Protein AF-A0A9Q4MVX7-F1 (afdb_monomer_lite)

Radius of gyration: 22.04 Å; chains: 1; bounding box: 60×40×62 Å

pLDDT: mean 90.68, std 11.4, range [33.12, 98.69]

Organism: Parabacteroides distasonis (NCBI:txid823)

Structure (mmCIF, N/CA/C/O backbone):
data_AF-A0A9Q4MVX7-F1
#
_entry.id   AF-A0A9Q4MVX7-F1
#
loop_
_atom_site.group_PDB
_atom_site.id
_atom_site.type_symbol
_atom_site.label_atom_id
_atom_site.label_alt_id
_atom_site.label_comp_id
_atom_site.label_asym_id
_atom_site.label_entity_id
_atom_site.label_seq_id
_atom_site.pdbx_PDB_ins_code
_atom_site.Cartn_x
_atom_site.Cartn_y
_atom_site.Cartn_z
_atom_site.occupancy
_atom_site.B_iso_or_equiv
_atom_site.auth_seq_id
_atom_site.auth_comp_id
_atom_site.auth_asym_id
_atom_site.auth_atom_id
_atom_site.pdbx_PDB_model_num
ATOM 1 N N . ARG A 1 1 ? 18.988 0.698 -6.131 1.00 70.62 1 ARG A N 1
ATOM 2 C CA . ARG A 1 1 ? 19.924 -0.113 -5.327 1.00 70.62 1 ARG A CA 1
ATOM 3 C C . ARG A 1 1 ? 20.862 -0.717 -6.332 1.00 70.62 1 ARG A C 1
ATOM 5 O O . ARG A 1 1 ? 20.366 -1.251 -7.318 1.00 70.62 1 ARG A O 1
ATOM 12 N N . ASP A 1 2 ? 22.148 -0.587 -6.082 1.00 86.62 2 ASP A N 1
ATOM 13 C CA . ASP A 1 2 ? 23.164 -1.006 -7.030 1.00 86.62 2 ASP A CA 1
ATOM 14 C C . ASP A 1 2 ? 23.575 -2.421 -6.652 1.00 86.62 2 ASP A C 1
ATOM 16 O O . ASP A 1 2 ? 23.672 -2.755 -5.468 1.00 86.62 2 ASP A O 1
ATOM 20 N N . PHE A 1 3 ? 23.722 -3.277 -7.649 1.00 91.75 3 PHE A N 1
ATOM 21 C CA . PHE A 1 3 ? 24.123 -4.658 -7.450 1.00 91.75 3 PHE A CA 1
ATOM 22 C C . PHE A 1 3 ? 24.914 -5.116 -8.668 1.00 91.75 3 PHE A C 1
ATOM 24 O O . PHE A 1 3 ? 24.685 -4.655 -9.786 1.00 91.75 3 PHE A O 1
ATOM 31 N N . VAL A 1 4 ? 25.865 -6.010 -8.429 1.00 94.50 4 VAL A N 1
ATOM 32 C CA . VAL A 1 4 ? 26.712 -6.586 -9.472 1.00 94.50 4 VAL A CA 1
ATOM 33 C C . VAL A 1 4 ? 26.169 -7.961 -9.820 1.00 94.50 4 VAL A C 1
ATOM 35 O O . VAL A 1 4 ? 25.789 -8.724 -8.932 1.00 94.50 4 VAL A O 1
ATOM 38 N N . ILE A 1 5 ? 26.133 -8.273 -11.111 1.00 93.25 5 ILE A N 1
ATOM 39 C CA . ILE A 1 5 ? 25.695 -9.571 -11.623 1.00 93.25 5 ILE A CA 1
ATOM 40 C C . ILE A 1 5 ? 26.704 -10.097 -12.632 1.00 93.25 5 ILE A C 1
ATOM 42 O O . ILE A 1 5 ? 27.313 -9.328 -13.374 1.00 93.25 5 ILE A O 1
ATOM 46 N N . SER A 1 6 ? 26.836 -11.417 -12.691 1.00 92.44 6 SER A N 1
ATOM 47 C CA . SER A 1 6 ? 27.519 -12.093 -13.790 1.00 92.44 6 SER A CA 1
ATOM 48 C C . SER A 1 6 ? 26.501 -12.424 -14.877 1.00 92.44 6 SER A C 1
ATOM 50 O O . SER A 1 6 ? 25.468 -13.036 -14.601 1.00 92.44 6 SER A O 1
ATOM 52 N N . VAL A 1 7 ? 26.782 -12.017 -16.113 1.00 91.19 7 VAL A N 1
ATOM 53 C CA . VAL A 1 7 ? 25.913 -12.290 -17.265 1.00 91.19 7 VAL A CA 1
ATOM 54 C C . VAL A 1 7 ? 26.315 -13.634 -17.890 1.00 91.19 7 VAL A C 1
ATOM 56 O O . VAL A 1 7 ? 27.510 -13.878 -18.067 1.00 91.19 7 VAL A O 1
ATOM 59 N N . PRO A 1 8 ? 25.363 -14.528 -18.219 1.00 90.88 8 PRO A N 1
ATOM 60 C CA . PRO A 1 8 ? 25.679 -15.811 -18.842 1.00 90.88 8 PRO A CA 1
ATOM 61 C C . PRO A 1 8 ? 26.231 -15.643 -20.265 1.00 90.88 8 PRO A C 1
ATOM 63 O O . PRO A 1 8 ? 25.772 -14.790 -21.027 1.00 90.88 8 PRO A O 1
ATOM 66 N N . TRP A 1 9 ? 27.167 -16.512 -20.661 1.00 88.81 9 TRP A N 1
ATOM 67 C CA . TRP A 1 9 ? 27.642 -16.572 -22.046 1.00 88.81 9 TRP A CA 1
ATOM 68 C C . TRP A 1 9 ? 26.505 -17.023 -22.971 1.00 88.81 9 TRP A C 1
ATOM 70 O O . TRP A 1 9 ? 25.933 -18.092 -22.770 1.00 88.81 9 TRP A O 1
ATOM 80 N N . LEU A 1 10 ? 26.170 -16.196 -23.968 1.00 90.44 10 LEU A N 1
ATOM 81 C CA . LEU A 1 10 ? 25.093 -16.448 -24.938 1.00 90.44 10 LEU A CA 1
ATOM 82 C C . LEU A 1 10 ? 23.733 -16.784 -24.288 1.00 90.44 10 LEU A C 1
ATOM 84 O O . LEU A 1 10 ? 22.989 -17.627 -24.791 1.00 90.44 10 LEU A O 1
ATOM 88 N N . GLY A 1 11 ? 23.402 -16.124 -23.174 1.00 92.06 11 GLY A N 1
ATOM 89 C CA . GLY A 1 11 ? 22.177 -16.381 -22.416 1.00 92.06 11 GLY A CA 1
ATOM 90 C C . GLY A 1 11 ? 21.307 -15.149 -22.174 1.00 92.06 11 GLY A C 1
ATOM 91 O O . GLY A 1 11 ? 21.623 -14.031 -22.577 1.00 92.06 11 GLY A O 1
ATOM 92 N N . VAL A 1 12 ? 20.194 -15.382 -21.479 1.00 94.00 12 VAL A N 1
ATOM 93 C CA . VAL A 1 12 ? 19.269 -14.354 -20.987 1.00 94.00 12 VAL A CA 1
ATOM 94 C C . VAL A 1 12 ? 19.217 -14.458 -19.468 1.00 94.00 12 VAL A C 1
ATOM 96 O O . VAL A 1 12 ? 19.244 -15.559 -18.922 1.00 94.00 12 VAL A O 1
ATOM 99 N N . LEU A 1 13 ? 19.139 -13.314 -18.794 1.00 93.00 13 LEU A N 1
ATOM 100 C CA . LEU A 1 13 ? 19.034 -13.224 -17.345 1.00 93.00 13 LEU A CA 1
ATOM 101 C C . LEU A 1 13 ? 17.982 -12.170 -16.977 1.00 93.00 13 LEU A C 1
ATOM 103 O O . LEU A 1 13 ? 17.966 -11.085 -17.555 1.00 93.00 13 LEU A O 1
ATOM 107 N N . GLU A 1 14 ? 17.126 -12.490 -16.009 1.00 92.81 14 GLU A N 1
ATOM 108 C CA . GLU A 1 14 ? 16.174 -11.557 -15.403 1.00 92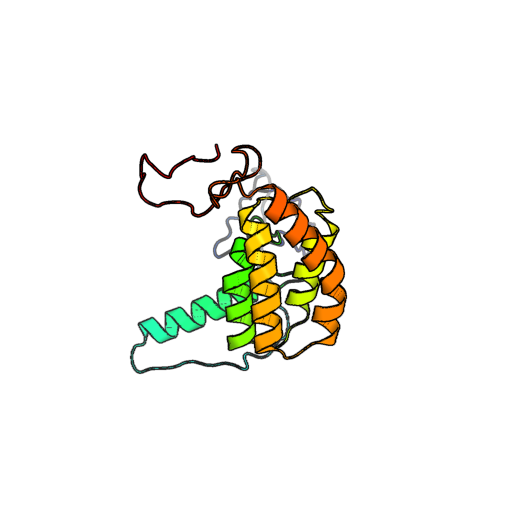.81 14 GLU A CA 1
ATOM 109 C C . GLU A 1 14 ? 16.642 -11.205 -13.987 1.00 92.81 14 GLU A C 1
ATOM 111 O O . GLU A 1 14 ? 16.978 -12.089 -13.199 1.00 92.81 14 GLU A O 1
ATOM 116 N N . VAL A 1 15 ? 16.698 -9.909 -13.669 1.00 91.62 15 VAL A N 1
ATOM 117 C CA . VAL A 1 15 ? 17.177 -9.389 -12.378 1.00 91.62 15 VAL A CA 1
ATOM 118 C C . VAL A 1 15 ? 16.410 -8.136 -11.978 1.00 91.62 15 VAL A C 1
ATOM 120 O O . VAL A 1 15 ? 15.728 -7.520 -12.792 1.00 91.62 15 VAL A O 1
ATOM 123 N N . GLY A 1 16 ? 16.609 -7.688 -10.736 1.00 83.31 16 GLY A N 1
ATOM 124 C CA . GLY A 1 16 ? 16.238 -6.328 -10.349 1.00 83.31 16 GLY A CA 1
ATOM 125 C C . GLY A 1 16 ? 14.744 -6.134 -10.116 1.00 83.31 16 GLY A C 1
ATOM 126 O O . GLY A 1 16 ? 14.217 -5.087 -10.476 1.00 83.31 16 GLY A O 1
ATOM 127 N N . ASN A 1 17 ? 14.089 -7.113 -9.480 1.00 86.19 17 ASN A N 1
ATOM 128 C CA . ASN A 1 17 ? 12.677 -7.080 -9.086 1.00 86.19 17 ASN A CA 1
ATOM 129 C C . ASN A 1 17 ? 12.394 -5.882 -8.147 1.00 86.19 17 ASN A C 1
ATOM 131 O O . ASN A 1 17 ? 12.521 -5.965 -6.920 1.00 86.19 17 ASN A O 1
ATOM 135 N N . SER A 1 18 ? 12.152 -4.710 -8.740 1.00 89.44 18 SER A N 1
ATOM 136 C CA . SER A 1 18 ? 12.059 -3.406 -8.082 1.00 89.44 18 SER A CA 1
ATOM 137 C C . SER A 1 18 ? 11.318 -2.392 -8.936 1.00 89.44 18 SER A C 1
ATOM 139 O O . SER A 1 18 ? 11.381 -2.442 -10.156 1.00 89.44 18 SER A O 1
ATOM 141 N N . GLY A 1 19 ? 10.692 -1.401 -8.296 1.00 92.06 19 GLY A N 1
ATOM 142 C CA . GLY A 1 19 ? 10.164 -0.240 -9.007 1.00 92.06 19 GLY A CA 1
ATOM 143 C C . GLY A 1 19 ? 11.266 0.709 -9.488 1.00 92.06 19 GLY A C 1
ATOM 144 O O . GLY A 1 19 ? 12.102 1.154 -8.691 1.00 92.06 19 GLY A O 1
ATOM 145 N N . PHE A 1 20 ? 11.254 1.043 -10.779 1.00 93.25 20 PHE A N 1
ATOM 146 C CA . PHE A 1 20 ? 12.141 2.033 -11.392 1.00 93.25 20 PHE A CA 1
ATOM 147 C C . PHE A 1 20 ? 11.495 2.694 -12.618 1.00 93.25 20 PHE A C 1
ATOM 149 O O . PHE A 1 20 ? 10.564 2.168 -13.217 1.00 93.25 20 PHE A O 1
ATOM 156 N N . ARG A 1 21 ? 12.031 3.860 -12.997 1.00 93.62 21 ARG A N 1
ATOM 157 C CA . ARG A 1 21 ? 11.765 4.530 -14.285 1.00 93.62 21 ARG A CA 1
ATOM 158 C C . ARG A 1 21 ? 13.021 4.629 -15.153 1.00 93.62 21 ARG A C 1
ATOM 160 O O . ARG A 1 21 ? 12.930 4.624 -16.372 1.00 93.62 21 ARG A O 1
ATOM 167 N N . PHE A 1 22 ? 14.185 4.715 -14.515 1.00 94.06 22 PHE A N 1
ATOM 168 C CA . PHE A 1 22 ? 15.490 4.806 -15.158 1.00 94.06 22 PHE A CA 1
ATOM 169 C C . PHE A 1 22 ? 16.395 3.713 -14.590 1.00 94.06 22 PHE A C 1
ATOM 171 O O . PHE A 1 22 ? 16.352 3.453 -13.386 1.00 94.06 22 PHE A O 1
ATOM 178 N N . ALA A 1 23 ? 17.205 3.101 -15.451 1.00 93.06 23 ALA A N 1
ATOM 179 C CA . ALA A 1 23 ? 18.207 2.108 -15.086 1.00 93.06 23 ALA A CA 1
ATOM 180 C C . ALA A 1 23 ? 19.556 2.503 -15.694 1.00 93.06 23 ALA A C 1
ATOM 182 O O . ALA A 1 23 ? 19.612 3.000 -16.820 1.00 93.06 23 ALA A O 1
ATOM 183 N N . ARG A 1 24 ? 20.631 2.284 -14.936 1.00 93.81 24 ARG A N 1
ATOM 184 C CA . ARG A 1 24 ? 22.014 2.463 -15.379 1.00 93.81 24 ARG A CA 1
ATOM 185 C C . ARG A 1 24 ? 22.681 1.092 -15.404 1.00 93.81 24 ARG A C 1
ATOM 187 O O . ARG A 1 24 ? 22.497 0.316 -14.471 1.00 93.81 24 ARG A O 1
ATOM 194 N N . ILE A 1 25 ? 23.415 0.809 -16.475 1.00 93.00 25 ILE A N 1
ATOM 195 C CA . ILE A 1 25 ? 24.145 -0.443 -16.673 1.00 93.00 25 ILE A CA 1
ATOM 196 C C . ILE A 1 25 ? 25.593 -0.068 -16.968 1.00 93.00 25 ILE A C 1
ATOM 198 O O . ILE A 1 25 ? 25.845 0.684 -17.907 1.00 93.00 25 ILE A O 1
ATOM 202 N N . ASP A 1 26 ? 26.516 -0.591 -16.167 1.00 94.12 26 ASP A N 1
ATOM 203 C CA . ASP A 1 26 ? 27.954 -0.386 -16.318 1.00 94.12 26 ASP A CA 1
ATOM 204 C C . ASP A 1 26 ? 28.638 -1.750 -16.514 1.00 94.12 26 ASP A C 1
ATOM 206 O O . ASP A 1 26 ? 28.339 -2.709 -15.797 1.00 94.12 26 ASP A O 1
ATOM 210 N N . LEU A 1 27 ? 29.553 -1.843 -17.483 1.00 94.81 27 LEU A N 1
ATOM 211 C CA . LEU A 1 27 ? 30.461 -2.983 -17.615 1.00 94.81 27 LEU A CA 1
ATOM 212 C C . LEU A 1 27 ? 31.644 -2.755 -16.671 1.00 94.81 27 LEU A C 1
ATOM 214 O O . LEU A 1 27 ? 32.357 -1.770 -16.821 1.00 94.81 27 LEU A O 1
ATOM 218 N N . LEU A 1 28 ? 31.818 -3.640 -15.689 1.00 95.19 28 LEU A N 1
ATOM 219 C CA . LEU A 1 28 ? 32.842 -3.483 -14.646 1.00 95.19 28 LEU A CA 1
ATOM 220 C C . LEU A 1 28 ? 34.186 -4.147 -14.981 1.00 95.19 28 LEU A C 1
ATOM 222 O O . LEU A 1 28 ? 35.148 -3.944 -14.250 1.00 95.19 28 LEU A O 1
ATOM 226 N N . ASP A 1 29 ? 34.240 -4.976 -16.025 1.00 93.69 29 ASP A N 1
ATOM 227 C CA . ASP A 1 29 ? 35.467 -5.641 -16.469 1.00 93.69 29 ASP A CA 1
ATOM 228 C C . ASP A 1 29 ? 36.055 -4.894 -17.670 1.00 93.69 29 ASP A C 1
ATOM 230 O O . ASP A 1 29 ? 35.515 -4.959 -18.775 1.00 93.69 29 ASP A O 1
ATOM 234 N N . ASP A 1 30 ? 37.175 -4.208 -17.441 1.00 93.81 30 ASP A N 1
ATOM 235 C CA . ASP A 1 30 ? 37.884 -3.409 -18.449 1.00 93.81 30 ASP A CA 1
ATOM 236 C C . ASP A 1 30 ? 38.530 -4.260 -19.560 1.00 93.81 30 ASP A C 1
ATOM 238 O O . ASP A 1 30 ? 38.990 -3.725 -20.571 1.00 93.81 30 ASP A O 1
ATOM 242 N N . SER A 1 31 ? 38.597 -5.583 -19.375 1.00 94.94 31 SER A N 1
ATOM 243 C CA . SER A 1 31 ? 39.174 -6.535 -20.331 1.00 94.94 31 SER A CA 1
ATOM 244 C C . SER A 1 31 ? 38.130 -7.313 -21.139 1.00 94.94 31 SER A C 1
ATOM 246 O O . SER A 1 31 ? 38.496 -8.142 -21.976 1.00 94.94 31 SER A O 1
ATOM 248 N N . ALA A 1 32 ? 36.841 -7.039 -20.919 1.00 91.25 32 ALA A N 1
ATOM 249 C CA . ALA A 1 32 ? 35.734 -7.702 -21.595 1.00 91.25 32 ALA A CA 1
ATOM 250 C C . ALA A 1 32 ? 35.026 -6.780 -22.600 1.00 91.25 32 ALA A C 1
ATOM 252 O O . ALA A 1 32 ? 34.994 -5.560 -22.458 1.00 91.25 32 ALA A O 1
ATOM 253 N N . GLU A 1 33 ? 34.381 -7.385 -23.598 1.00 92.00 33 GLU A N 1
ATOM 254 C CA . GLU A 1 33 ? 33.425 -6.712 -24.478 1.00 92.00 33 GLU A CA 1
ATOM 255 C C . GLU A 1 33 ? 32.030 -7.299 -24.237 1.00 92.00 33 GLU A C 1
ATOM 257 O O . GLU A 1 33 ? 31.834 -8.517 -24.282 1.00 92.00 33 GLU A O 1
ATOM 262 N N . LEU A 1 34 ? 31.046 -6.437 -23.964 1.00 91.12 34 LEU A N 1
ATOM 263 C CA . LEU A 1 34 ? 29.664 -6.848 -23.728 1.00 91.12 34 LEU A CA 1
ATOM 264 C C . LEU A 1 34 ? 28.791 -6.529 -24.944 1.00 91.12 34 LEU A C 1
ATOM 266 O O . LEU A 1 34 ? 28.420 -5.380 -25.181 1.00 91.12 34 LEU A O 1
ATOM 270 N N . HIS A 1 35 ? 28.380 -7.566 -25.673 1.00 91.56 35 HIS A N 1
ATOM 271 C CA . HIS A 1 35 ? 27.393 -7.435 -26.742 1.00 91.56 35 HIS A CA 1
ATOM 272 C C . HIS A 1 35 ? 25.971 -7.576 -26.188 1.00 91.56 35 HIS A C 1
ATOM 274 O O . HIS A 1 35 ? 25.495 -8.680 -25.917 1.00 91.56 35 HIS A O 1
ATOM 280 N N . LEU A 1 36 ? 25.264 -6.455 -26.049 1.00 92.50 36 LEU A N 1
ATOM 281 C CA . LEU A 1 36 ? 23.855 -6.441 -25.658 1.00 92.50 36 LEU A CA 1
ATOM 282 C C . LEU A 1 36 ? 22.963 -6.529 -26.895 1.00 92.50 36 LEU A C 1
ATOM 284 O O . LEU A 1 36 ? 22.907 -5.603 -27.700 1.00 92.50 36 LEU A O 1
ATOM 288 N N . LYS A 1 37 ? 22.239 -7.642 -27.033 1.00 93.94 37 LYS A N 1
ATOM 289 C CA . LYS A 1 37 ? 21.245 -7.801 -28.103 1.00 93.94 37 LYS A CA 1
ATOM 290 C C . LYS A 1 37 ? 19.935 -7.082 -27.783 1.00 93.94 37 LYS A C 1
ATOM 292 O O . LYS A 1 37 ? 19.336 -6.477 -28.664 1.00 93.94 37 LYS A O 1
ATOM 297 N N . GLU A 1 38 ? 19.471 -7.195 -26.543 1.00 93.75 38 GLU A N 1
ATOM 298 C CA . GLU A 1 38 ? 18.164 -6.703 -26.113 1.00 93.75 38 GLU A CA 1
ATOM 299 C C . GLU A 1 38 ? 18.172 -6.433 -24.604 1.00 93.75 38 GLU A C 1
ATOM 301 O O . GLU A 1 38 ? 18.745 -7.204 -23.834 1.00 93.75 38 GLU A O 1
ATOM 306 N N . ILE A 1 39 ? 17.499 -5.360 -24.183 1.00 93.62 39 ILE A N 1
ATOM 307 C CA . ILE A 1 39 ? 17.148 -5.098 -22.785 1.00 93.62 39 ILE A CA 1
ATOM 308 C C . ILE A 1 39 ? 15.627 -4.983 -22.720 1.00 93.62 39 ILE A C 1
ATOM 310 O O . ILE A 1 39 ? 15.034 -4.197 -23.459 1.00 93.62 39 ILE A O 1
ATOM 314 N N . ARG A 1 40 ? 15.001 -5.735 -21.812 1.00 94.56 40 ARG A N 1
ATOM 315 C CA . ARG A 1 40 ? 13.557 -5.673 -21.557 1.00 94.56 40 ARG A CA 1
ATOM 316 C C . ARG A 1 40 ? 13.302 -5.255 -20.119 1.00 94.56 40 ARG A C 1
ATOM 318 O O . ARG A 1 40 ? 13.938 -5.772 -19.207 1.00 94.56 40 ARG A O 1
ATOM 325 N N . ALA A 1 41 ? 12.342 -4.357 -19.931 1.00 93.94 41 ALA A N 1
ATOM 326 C CA . ALA A 1 41 ? 11.732 -4.121 -18.632 1.00 93.94 41 ALA A CA 1
ATOM 327 C C . ALA A 1 41 ? 10.433 -4.928 -18.562 1.00 93.94 41 ALA A C 1
ATOM 329 O O . ALA A 1 41 ? 9.611 -4.856 -19.476 1.00 93.94 41 ALA A O 1
ATOM 330 N N . ILE A 1 42 ? 10.263 -5.694 -17.490 1.00 92.56 42 ILE A N 1
ATOM 331 C CA . ILE A 1 42 ? 9.044 -6.458 -17.227 1.00 92.56 42 ILE A CA 1
ATOM 332 C C . ILE A 1 42 ? 8.270 -5.705 -16.155 1.00 92.56 42 ILE A C 1
ATOM 334 O O . ILE A 1 42 ? 8.826 -5.337 -15.121 1.00 92.56 42 ILE A O 1
ATOM 338 N N . SER A 1 43 ? 6.996 -5.445 -16.427 1.00 91.94 43 SER A N 1
ATOM 339 C CA . SER A 1 43 ? 6.098 -4.814 -15.471 1.00 91.94 43 SER A CA 1
ATOM 340 C C . SER A 1 43 ? 5.136 -5.859 -14.931 1.00 91.94 43 SER A C 1
ATOM 342 O O . SER A 1 43 ? 4.489 -6.554 -15.712 1.00 91.94 43 SER A O 1
ATOM 344 N N . ILE A 1 44 ? 5.089 -5.990 -13.607 1.00 90.19 44 ILE A N 1
ATOM 345 C CA . ILE A 1 44 ? 4.277 -6.983 -12.908 1.00 90.19 44 ILE A CA 1
ATOM 346 C C . ILE A 1 44 ? 3.202 -6.233 -12.128 1.00 90.19 44 ILE A C 1
ATOM 348 O O . ILE A 1 44 ? 3.507 -5.380 -11.295 1.00 90.19 44 ILE A O 1
ATOM 352 N N . PHE A 1 45 ? 1.953 -6.566 -12.427 1.00 91.94 45 PHE A N 1
ATOM 353 C CA . PHE A 1 45 ? 0.759 -6.026 -11.794 1.00 91.94 45 PHE A CA 1
ATOM 354 C C . PHE A 1 45 ? -0.250 -7.147 -11.600 1.00 91.94 45 PHE A C 1
ATOM 356 O O . PHE A 1 45 ? -0.230 -8.137 -12.337 1.00 91.94 45 PH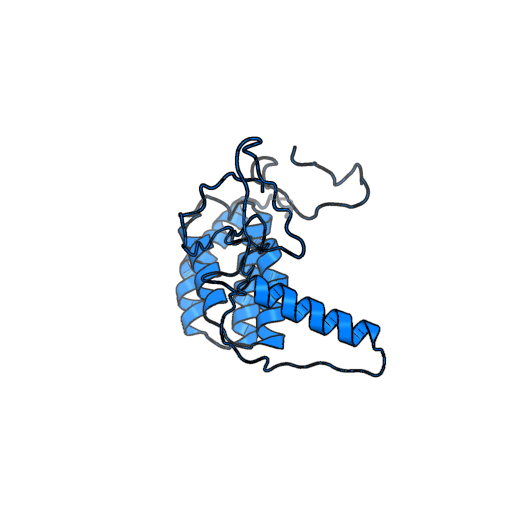E A O 1
ATOM 363 N N . GLN A 1 46 ? -1.167 -6.962 -10.655 1.00 93.88 46 GLN A N 1
ATOM 364 C CA . GLN A 1 46 ? -2.374 -7.771 -10.645 1.00 93.88 46 GLN A CA 1
ATOM 365 C C . GLN A 1 46 ? -3.189 -7.488 -11.915 1.00 93.88 46 GLN A C 1
ATOM 367 O O . GLN A 1 46 ? -3.388 -6.339 -12.304 1.00 93.88 46 GLN A O 1
ATOM 372 N N . ASP A 1 47 ? -3.688 -8.533 -12.566 1.00 94.25 47 ASP A N 1
ATOM 373 C CA . ASP A 1 47 ? -4.597 -8.374 -13.701 1.00 94.25 47 ASP A CA 1
ATOM 374 C C . ASP A 1 47 ? -6.015 -8.081 -13.186 1.00 94.25 47 ASP A C 1
ATOM 376 O O . ASP A 1 47 ? -6.825 -8.986 -12.971 1.00 94.25 47 ASP A O 1
ATOM 380 N N . ILE A 1 48 ? -6.282 -6.805 -12.886 1.00 95.62 48 ILE A N 1
ATOM 381 C CA . ILE A 1 48 ? -7.546 -6.337 -12.303 1.00 95.62 48 ILE A CA 1
ATOM 382 C C . ILE A 1 48 ? -8.152 -5.167 -13.091 1.00 95.62 48 ILE A C 1
ATOM 384 O O . ILE A 1 48 ? -7.437 -4.286 -13.575 1.00 95.62 48 ILE A O 1
ATOM 388 N N . PRO A 1 49 ? -9.492 -5.100 -13.206 1.00 96.62 49 PRO A N 1
ATOM 389 C CA . PRO A 1 49 ? -10.150 -4.025 -13.935 1.00 96.62 49 PRO A CA 1
ATOM 390 C C . PRO A 1 49 ? -10.240 -2.734 -13.108 1.00 96.62 49 PRO A C 1
ATOM 392 O O . PRO A 1 49 ? -10.577 -2.753 -11.923 1.00 96.62 49 PRO A O 1
ATOM 395 N N . TYR A 1 50 ? -10.064 -1.594 -13.776 1.00 97.69 50 TYR A N 1
ATOM 396 C CA . TYR A 1 50 ? -10.405 -0.269 -13.249 1.00 97.69 50 TYR A CA 1
ATOM 397 C C . TYR A 1 50 ? -11.921 -0.066 -13.384 1.00 97.69 50 TYR A C 1
ATOM 399 O O . TYR A 1 50 ? -12.421 0.264 -14.459 1.00 97.69 50 TYR A O 1
ATOM 407 N N . LYS A 1 51 ? -12.666 -0.320 -12.306 1.00 97.88 51 LYS A N 1
ATOM 408 C CA . LYS A 1 51 ? -14.136 -0.213 -12.269 1.00 97.88 51 LYS A CA 1
ATOM 409 C C . LYS A 1 51 ? -14.605 1.228 -12.071 1.00 97.88 51 LYS A C 1
ATOM 411 O O . LYS A 1 51 ? -15.616 1.633 -12.637 1.00 97.88 51 LYS A O 1
ATOM 416 N N . GLY A 1 52 ? -13.883 1.987 -11.252 1.00 97.38 52 GLY A N 1
ATOM 417 C CA . GLY A 1 52 ? -14.104 3.410 -11.043 1.00 97.38 52 GLY A CA 1
ATOM 418 C C . GLY A 1 52 ? -13.378 4.248 -12.084 1.00 97.38 52 GLY A C 1
ATOM 419 O O . GLY A 1 52 ? -12.297 3.892 -12.549 1.00 97.38 52 GLY A O 1
ATOM 420 N N . SER A 1 53 ? -13.962 5.390 -12.435 1.00 97.56 53 SER A N 1
ATOM 421 C CA . SER A 1 53 ? -13.344 6.348 -13.348 1.00 97.56 53 SER A CA 1
ATOM 422 C C . SER A 1 53 ? -13.712 7.779 -12.978 1.00 97.56 53 SER A C 1
ATOM 424 O O . SER A 1 53 ? -14.760 8.036 -12.385 1.00 97.56 53 SER A O 1
ATOM 426 N N . PHE A 1 54 ? -12.840 8.716 -13.340 1.00 98.25 54 PHE A N 1
ATOM 427 C CA . PHE A 1 54 ? -13.079 10.147 -13.218 1.00 98.25 54 PHE A CA 1
ATOM 428 C C . PHE A 1 54 ? -12.537 10.862 -14.451 1.00 98.25 54 PHE A C 1
ATOM 430 O O . PHE A 1 54 ? -11.461 10.530 -14.955 1.00 98.25 54 PHE A O 1
ATOM 437 N N . ARG A 1 55 ? -13.281 11.863 -14.924 1.00 98.25 55 ARG A N 1
ATOM 438 C CA . ARG A 1 55 ? -12.838 12.773 -15.977 1.00 98.25 55 ARG A CA 1
ATOM 439 C C . ARG A 1 55 ? -13.574 14.100 -15.867 1.00 98.25 55 ARG A C 1
ATOM 441 O O . ARG A 1 55 ? -14.794 14.119 -15.717 1.00 98.25 55 ARG A O 1
ATOM 448 N N . CYS A 1 56 ? -12.849 15.197 -16.016 1.00 98.56 56 CYS A N 1
ATOM 449 C CA . CYS A 1 56 ? -13.406 16.537 -16.132 1.00 98.56 56 CYS A CA 1
ATOM 450 C C . CYS A 1 56 ? -12.733 17.320 -17.274 1.00 98.56 56 CYS A C 1
ATOM 452 O O . CYS A 1 56 ? -11.920 16.788 -18.036 1.00 98.56 56 CYS A O 1
ATOM 454 N N . ASN A 1 57 ? -13.118 18.586 -17.424 1.00 98.62 57 ASN A N 1
ATOM 455 C CA . ASN A 1 57 ? -12.566 19.508 -18.418 1.00 98.62 57 ASN A CA 1
ATOM 456 C C . ASN A 1 57 ? -11.181 20.069 -18.037 1.00 98.62 57 ASN A C 1
ATOM 458 O O . ASN A 1 57 ? -10.578 20.762 -18.852 1.00 98.62 57 ASN A O 1
ATOM 462 N N . ASP A 1 58 ? -10.691 19.793 -16.825 1.00 98.69 58 ASP A N 1
ATOM 463 C CA . ASP A 1 58 ? -9.335 20.133 -16.395 1.00 98.69 58 ASP A CA 1
ATOM 464 C C . ASP A 1 58 ? -8.412 18.921 -16.582 1.00 98.69 58 ASP A C 1
ATOM 466 O O . ASP A 1 58 ? -8.487 17.921 -15.864 1.00 98.69 58 ASP A O 1
ATOM 470 N N . GLU A 1 59 ? -7.513 19.021 -17.557 1.00 98.56 59 GLU A N 1
ATOM 471 C CA . GLU A 1 59 ? -6.610 17.926 -17.899 1.00 98.56 59 GLU A CA 1
ATOM 472 C C . GLU A 1 59 ? -5.586 17.625 -16.799 1.00 98.56 59 GLU A C 1
ATOM 474 O O . GLU A 1 59 ? -5.170 16.477 -16.632 1.00 98.56 59 GLU A O 1
ATOM 479 N N . ARG A 1 60 ? -5.222 18.616 -15.980 1.00 98.62 60 ARG A N 1
ATOM 480 C CA . ARG A 1 60 ? -4.326 18.386 -14.845 1.00 98.62 60 ARG A CA 1
ATOM 481 C C . ARG A 1 60 ? -5.010 17.524 -13.787 1.00 98.62 60 ARG A C 1
ATOM 483 O O . ARG A 1 60 ? -4.373 16.626 -13.241 1.00 98.62 60 ARG A O 1
ATOM 490 N N . LEU A 1 61 ? -6.294 17.759 -13.511 1.00 98.69 61 LEU A N 1
ATOM 491 C CA . LEU A 1 61 ? -7.060 16.924 -12.577 1.00 98.69 61 LEU A CA 1
ATOM 492 C C . LEU A 1 61 ? -7.234 15.494 -13.104 1.00 98.69 61 LEU A C 1
ATOM 494 O O . LEU A 1 61 ? -7.098 14.544 -12.332 1.00 98.69 61 LEU A O 1
ATOM 498 N N . ASN A 1 62 ? -7.445 15.328 -14.413 1.00 98.62 62 ASN A N 1
ATOM 499 C CA . ASN A 1 62 ? -7.482 14.004 -15.044 1.00 98.62 62 ASN A CA 1
ATOM 500 C C . ASN A 1 62 ? -6.158 13.250 -14.834 1.00 98.62 62 ASN A C 1
ATOM 502 O O . ASN A 1 62 ? -6.161 12.093 -14.413 1.00 98.62 62 ASN A O 1
ATOM 506 N N . GLN A 1 63 ? -5.023 13.917 -15.061 1.00 98.56 63 GLN A N 1
ATOM 507 C CA . GLN A 1 63 ? -3.695 13.329 -14.860 1.00 98.56 63 GLN A CA 1
ATOM 508 C C . GLN A 1 63 ? -3.421 12.983 -13.394 1.00 98.56 63 GLN A C 1
ATOM 510 O O . GLN A 1 63 ? -2.840 11.931 -13.122 1.00 98.56 63 GLN A O 1
ATOM 515 N N . ILE A 1 64 ? -3.860 13.823 -12.449 1.00 98.50 64 ILE A N 1
ATOM 516 C CA . ILE A 1 64 ? -3.742 13.542 -11.010 1.00 98.50 64 ILE A CA 1
ATOM 517 C C . ILE A 1 64 ? -4.510 12.266 -10.655 1.00 98.50 64 ILE A C 1
ATOM 519 O O . ILE A 1 64 ? -3.948 11.391 -9.997 1.00 98.50 64 ILE A O 1
ATOM 523 N N . TRP A 1 65 ? -5.750 12.120 -11.133 1.00 98.25 65 TRP A N 1
ATOM 524 C CA . TRP A 1 65 ? -6.550 10.920 -10.879 1.00 98.25 65 TRP A CA 1
ATOM 525 C C . TRP A 1 65 ? -5.885 9.659 -11.446 1.00 98.25 65 TRP A C 1
ATOM 527 O O . TRP A 1 65 ? -5.708 8.681 -10.720 1.00 98.25 65 TRP A O 1
ATOM 537 N N . GLN A 1 66 ? -5.446 9.702 -12.711 1.00 98.12 66 GLN A N 1
ATOM 538 C CA . GLN A 1 66 ? -4.774 8.566 -13.358 1.00 98.12 66 GLN A CA 1
ATOM 539 C C . GLN A 1 66 ? -3.478 8.194 -12.633 1.00 98.12 66 GLN A C 1
ATOM 541 O O . GLN A 1 66 ? -3.213 7.018 -12.391 1.00 98.12 66 GLN A O 1
ATOM 546 N N . THR A 1 67 ? -2.692 9.195 -12.232 1.00 98.12 67 THR A N 1
ATOM 547 C CA . THR A 1 67 ? -1.439 8.979 -11.500 1.00 98.12 67 THR A CA 1
ATOM 548 C C . THR A 1 67 ? -1.697 8.357 -10.130 1.00 98.12 67 THR A C 1
ATOM 550 O O . THR A 1 67 ? -1.001 7.413 -9.764 1.00 98.12 67 THR A O 1
ATOM 553 N N . GLY A 1 68 ? -2.699 8.834 -9.384 1.00 97.81 68 GLY A N 1
ATOM 554 C CA . GLY A 1 68 ? -3.066 8.266 -8.084 1.00 97.81 68 GLY A CA 1
ATOM 555 C C . GLY A 1 68 ? -3.516 6.808 -8.198 1.00 97.81 68 GLY A C 1
ATOM 556 O O . GLY A 1 68 ? -2.983 5.939 -7.510 1.00 97.81 68 GLY A O 1
ATOM 557 N N . ALA A 1 69 ? -4.418 6.520 -9.140 1.00 97.94 69 ALA A N 1
ATOM 558 C CA . ALA A 1 69 ? -4.907 5.167 -9.393 1.00 97.94 69 ALA A CA 1
ATOM 559 C C . ALA A 1 69 ? -3.782 4.207 -9.828 1.00 97.94 69 ALA A C 1
ATOM 561 O O . ALA A 1 69 ? -3.693 3.082 -9.338 1.00 97.94 69 ALA A O 1
ATOM 562 N N . TYR A 1 70 ? -2.891 4.653 -10.718 1.00 97.25 70 TYR A N 1
ATOM 563 C CA . TYR A 1 70 ? -1.722 3.882 -11.149 1.00 97.25 70 TYR A CA 1
ATOM 564 C C . TYR A 1 70 ? -0.711 3.649 -10.016 1.00 97.25 70 TYR A C 1
ATOM 566 O O . TYR A 1 70 ? -0.145 2.564 -9.914 1.00 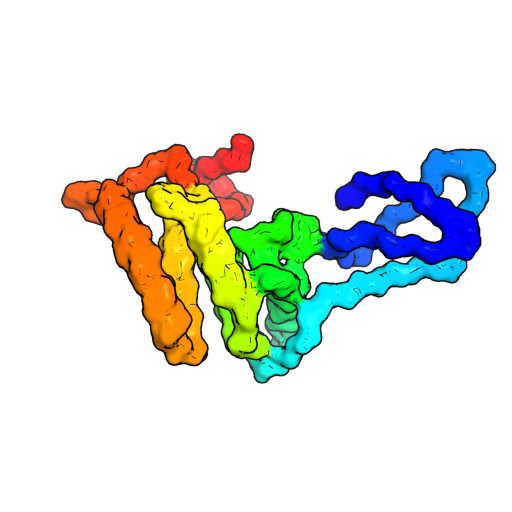97.25 70 TYR A O 1
ATOM 574 N N . THR A 1 71 ? -0.509 4.638 -9.140 1.00 97.19 71 THR A N 1
ATOM 575 C CA . THR A 1 71 ? 0.407 4.525 -7.992 1.00 97.19 71 THR A CA 1
ATOM 576 C C . THR A 1 71 ? -0.056 3.445 -7.020 1.00 97.19 71 THR A C 1
ATOM 578 O O . THR A 1 71 ? 0.741 2.595 -6.636 1.00 97.19 71 THR A O 1
ATOM 581 N N . VAL A 1 72 ? -1.347 3.420 -6.680 1.00 97.38 72 VAL A N 1
ATOM 582 C CA . VAL A 1 72 ? -1.892 2.370 -5.807 1.00 97.38 72 VAL A CA 1
ATOM 583 C C . VAL A 1 72 ? -1.844 1.010 -6.497 1.00 97.38 72 VAL A C 1
ATOM 585 O O . VAL A 1 72 ? -1.459 0.032 -5.870 1.00 97.38 72 VAL A O 1
ATOM 588 N N . HIS A 1 73 ? -2.123 0.935 -7.802 1.00 97.31 73 HIS A N 1
ATOM 589 C CA . HIS A 1 73 ? -2.022 -0.331 -8.531 1.00 97.31 73 HIS A CA 1
ATOM 590 C C . HIS A 1 73 ? -0.595 -0.902 -8.544 1.00 97.31 73 HIS A C 1
ATOM 592 O O . HIS A 1 73 ? -0.419 -2.102 -8.363 1.00 97.31 73 HIS A O 1
ATOM 598 N N . LEU A 1 74 ? 0.433 -0.055 -8.690 1.00 95.81 74 LEU A N 1
ATOM 599 C CA . LEU A 1 74 ? 1.835 -0.476 -8.550 1.00 95.81 74 LEU A CA 1
ATOM 600 C C . LEU A 1 74 ? 2.103 -1.117 -7.184 1.00 95.81 74 LEU A C 1
ATOM 602 O O . LEU A 1 74 ? 2.854 -2.082 -7.094 1.00 95.81 74 LEU A O 1
ATOM 606 N N . ASN A 1 75 ? 1.490 -0.579 -6.136 1.00 96.12 75 ASN A N 1
ATOM 607 C CA . ASN A 1 75 ? 1.651 -1.032 -4.762 1.00 96.12 75 ASN A CA 1
ATOM 608 C C . ASN A 1 75 ? 0.776 -2.251 -4.406 1.00 96.12 75 ASN A C 1
ATOM 610 O O . ASN A 1 75 ? 1.041 -2.906 -3.400 1.00 96.12 75 ASN A O 1
ATOM 614 N N . MET A 1 76 ? -0.233 -2.591 -5.216 1.00 96.56 76 MET A N 1
ATOM 615 C CA . MET A 1 76 ? -1.064 -3.787 -5.043 1.00 96.56 76 MET A CA 1
ATOM 616 C C . MET A 1 76 ? -0.339 -5.031 -5.573 1.00 96.56 76 MET A C 1
ATOM 618 O O . MET A 1 76 ? -0.422 -5.357 -6.756 1.00 96.56 76 MET A O 1
ATOM 622 N N . GLN A 1 77 ? 0.367 -5.733 -4.688 1.00 93.81 77 GLN A N 1
ATOM 623 C CA . GLN A 1 77 ? 1.092 -6.977 -4.980 1.00 93.81 77 GLN A CA 1
ATOM 624 C C . GLN A 1 77 ? 0.428 -8.134 -4.212 1.00 93.81 77 GLN A C 1
ATOM 626 O O . GLN A 1 77 ? -0.797 -8.184 -4.160 1.00 93.81 77 GLN A O 1
ATOM 631 N N . ASP A 1 78 ? 1.169 -9.059 -3.595 1.00 93.12 78 ASP A N 1
ATOM 632 C CA . ASP A 1 78 ? 0.558 -10.086 -2.722 1.00 93.12 78 ASP A CA 1
ATOM 633 C C . ASP A 1 78 ? -0.156 -9.465 -1.504 1.00 93.12 78 ASP A C 1
ATOM 635 O O . ASP A 1 78 ? -1.174 -9.966 -1.022 1.00 93.12 78 ASP A O 1
ATOM 639 N N . TYR A 1 79 ? 0.384 -8.332 -1.056 1.00 95.69 79 TYR A N 1
ATOM 640 C CA . TYR A 1 79 ? -0.166 -7.398 -0.081 1.00 95.69 79 TYR A CA 1
ATOM 641 C C . TYR A 1 79 ? -0.078 -5.989 -0.671 1.00 95.69 79 TYR A C 1
ATOM 643 O O . TYR A 1 79 ? 0.541 -5.787 -1.719 1.00 95.69 79 TYR A O 1
ATOM 651 N N . ILE A 1 80 ? -0.683 -5.010 -0.009 1.00 95.69 80 ILE A N 1
ATOM 652 C CA . ILE A 1 80 ? -0.560 -3.618 -0.430 1.00 95.69 80 ILE A CA 1
ATOM 653 C C . ILE A 1 80 ? 0.642 -2.982 0.267 1.00 95.69 80 ILE A C 1
ATOM 655 O O . ILE A 1 80 ? 0.780 -3.030 1.490 1.00 95.69 80 ILE A O 1
ATOM 659 N N . TRP A 1 81 ? 1.570 -2.494 -0.543 1.00 95.38 81 TRP A N 1
ATOM 660 C CA . TRP A 1 81 ? 2.845 -1.949 -0.095 1.00 95.38 81 TRP A CA 1
ATOM 661 C C . TRP A 1 81 ? 2.791 -0.431 -0.006 1.00 95.38 81 TRP A C 1
ATOM 663 O O . TRP A 1 81 ? 2.248 0.202 -0.894 1.00 95.38 81 TRP A O 1
ATOM 673 N N . ASP A 1 82 ? 3.488 0.162 0.959 1.00 94.38 82 ASP A N 1
ATOM 674 C CA . ASP A 1 82 ? 3.720 1.614 1.006 1.00 94.38 82 ASP A CA 1
ATOM 675 C C . ASP A 1 82 ? 4.408 2.161 -0.258 1.00 94.38 82 ASP A C 1
ATOM 677 O O . ASP A 1 82 ? 4.121 3.260 -0.742 1.00 94.38 82 ASP A O 1
ATOM 681 N N . GLY A 1 83 ? 5.337 1.387 -0.825 1.00 94.56 83 GLY A N 1
ATOM 682 C CA . GLY A 1 83 ? 6.115 1.823 -1.974 1.00 94.56 83 GLY A CA 1
ATOM 683 C C . GLY A 1 83 ? 6.791 0.697 -2.746 1.00 94.56 83 GLY A C 1
ATOM 684 O O . GLY A 1 83 ? 7.622 -0.046 -2.226 1.00 94.56 83 GLY A O 1
ATOM 685 N N . ILE A 1 84 ? 6.544 0.662 -4.056 1.00 93.25 84 ILE A N 1
ATOM 686 C CA . ILE A 1 84 ? 7.050 -0.357 -4.994 1.00 93.25 84 ILE A CA 1
ATOM 687 C C . ILE A 1 84 ? 8.587 -0.471 -5.083 1.00 93.25 84 ILE A C 1
ATOM 689 O O . ILE A 1 84 ? 9.143 -1.507 -5.457 1.00 93.25 84 ILE A O 1
ATOM 693 N N . LYS A 1 85 ? 9.320 0.599 -4.749 1.00 92.62 85 LYS A N 1
ATOM 694 C CA . LYS A 1 85 ? 10.793 0.571 -4.679 1.00 92.62 85 LYS A CA 1
ATOM 695 C C . LYS A 1 85 ? 11.271 0.180 -3.279 1.00 92.62 85 LYS A C 1
ATOM 697 O O . LYS A 1 85 ? 12.158 -0.666 -3.160 1.00 92.62 85 LYS A O 1
ATOM 702 N N . ARG A 1 86 ? 10.713 0.839 -2.264 1.00 90.94 86 ARG A N 1
ATOM 703 C CA . ARG A 1 86 ? 11.016 0.759 -0.831 1.00 90.94 86 ARG A CA 1
ATOM 704 C C . ARG A 1 86 ? 9.838 1.429 -0.082 1.00 90.94 86 ARG A C 1
ATOM 706 O O . ARG A 1 86 ? 9.394 2.454 -0.593 1.00 90.94 86 ARG A O 1
ATOM 713 N N . ASP A 1 87 ? 9.387 0.940 1.073 1.00 91.00 87 ASP A N 1
ATOM 714 C CA . ASP A 1 87 ? 9.925 -0.190 1.861 1.00 91.00 87 ASP A CA 1
ATOM 715 C C . ASP A 1 87 ? 9.348 -1.564 1.490 1.00 91.00 87 ASP A C 1
ATOM 717 O O . ASP A 1 87 ? 9.987 -2.576 1.781 1.00 91.00 87 ASP A O 1
ATOM 721 N N . ARG A 1 88 ? 8.249 -1.605 0.728 1.00 92.25 88 ARG A N 1
ATOM 722 C CA . ARG A 1 88 ? 7.515 -2.834 0.359 1.00 92.25 88 ARG A CA 1
ATOM 723 C C . ARG A 1 88 ? 6.915 -3.539 1.570 1.00 92.25 88 ARG A C 1
ATOM 725 O O . ARG A 1 88 ? 6.927 -4.767 1.662 1.00 92.25 88 ARG A O 1
ATOM 732 N N . LEU A 1 89 ? 6.435 -2.743 2.516 1.00 92.88 89 LEU A N 1
ATOM 733 C CA . LEU A 1 89 ? 5.839 -3.214 3.758 1.00 92.88 89 LEU A CA 1
ATOM 734 C C . LEU A 1 89 ? 4.386 -2.752 3.845 1.00 92.88 89 LEU A C 1
ATOM 736 O O . LEU A 1 89 ? 3.990 -1.767 3.223 1.00 92.88 89 LEU A O 1
ATOM 740 N N . VAL A 1 90 ? 3.600 -3.463 4.651 1.00 93.25 90 VAL A N 1
ATOM 741 C CA . VAL A 1 90 ? 2.232 -3.059 4.985 1.00 93.25 90 VAL A CA 1
ATOM 742 C C . VAL A 1 90 ? 2.294 -2.037 6.118 1.00 93.25 90 VAL A C 1
ATOM 744 O O . VAL A 1 90 ? 2.381 -2.399 7.292 1.00 93.25 90 VAL A O 1
ATOM 747 N N . TRP A 1 91 ? 2.258 -0.754 5.766 1.00 91.62 91 TRP A N 1
ATOM 748 C CA . TRP A 1 91 ? 2.217 0.350 6.724 1.00 91.62 91 TRP A CA 1
ATOM 749 C C . TRP A 1 91 ? 0.791 0.884 6.871 1.00 91.62 91 TRP A C 1
ATOM 751 O O . TRP A 1 91 ? 0.171 1.327 5.913 1.00 91.62 91 TRP A O 1
ATOM 761 N N . ILE A 1 92 ? 0.243 0.859 8.087 1.00 90.38 92 ILE A N 1
ATOM 762 C CA . ILE A 1 92 ? -1.198 1.093 8.290 1.00 90.38 92 ILE A CA 1
ATOM 763 C C . ILE A 1 92 ? -1.649 2.538 8.102 1.00 90.38 92 ILE A C 1
ATOM 765 O O . ILE A 1 92 ? -2.779 2.774 7.677 1.00 90.38 92 ILE A O 1
ATOM 769 N N . ARG A 1 93 ? -0.787 3.518 8.372 1.00 83.81 93 ARG A N 1
ATOM 770 C CA . ARG A 1 93 ? -1.113 4.912 8.047 1.00 83.81 93 ARG A CA 1
ATOM 771 C C . ARG A 1 93 ? -1.276 5.104 6.540 1.00 83.81 93 ARG A C 1
ATOM 773 O O . ARG A 1 93 ? -2.213 5.774 6.123 1.00 83.81 93 ARG A O 1
ATOM 780 N N . ASP A 1 94 ? -0.379 4.520 5.755 1.00 85.75 94 ASP A N 1
ATOM 781 C CA . ASP A 1 94 ? -0.393 4.543 4.291 1.00 85.75 94 ASP A CA 1
ATOM 782 C C . ASP A 1 94 ? -1.596 3.752 3.753 1.00 85.75 94 ASP A C 1
ATOM 784 O O . ASP A 1 94 ? -2.275 4.194 2.826 1.00 85.75 94 ASP A O 1
ATOM 788 N N . LEU A 1 95 ? -1.959 2.668 4.447 1.00 88.88 95 LEU A N 1
ATOM 789 C CA . LEU A 1 95 ? -3.072 1.801 4.083 1.00 88.88 95 LEU A CA 1
ATOM 790 C C . LEU A 1 95 ? -4.426 2.525 4.031 1.00 88.88 95 LEU A C 1
ATOM 792 O O . LEU A 1 95 ? -5.252 2.174 3.196 1.00 88.88 95 LEU A O 1
ATOM 796 N N . HIS A 1 96 ? -4.707 3.520 4.885 1.00 90.06 96 HIS A N 1
ATOM 797 C CA . HIS A 1 96 ? -6.024 4.188 4.872 1.00 90.06 96 HIS A CA 1
ATOM 798 C C . HIS A 1 96 ? -6.342 4.885 3.535 1.00 90.06 96 HIS A C 1
ATOM 800 O O . HIS A 1 96 ? -7.335 4.510 2.902 1.00 90.06 96 HIS A O 1
ATOM 806 N N . PRO A 1 97 ? -5.531 5.840 3.034 1.00 93.75 97 PRO A N 1
ATOM 807 C CA . PRO A 1 97 ? -5.770 6.442 1.721 1.00 93.75 97 PRO A CA 1
ATOM 808 C C . PRO A 1 97 ? -5.663 5.432 0.567 1.00 93.75 97 PRO A C 1
ATOM 810 O O . PRO A 1 97 ? -6.383 5.560 -0.433 1.00 93.75 97 PRO A O 1
ATOM 813 N N . GLU A 1 98 ? -4.823 4.405 0.697 1.00 96.62 98 GLU A N 1
ATOM 814 C CA . GLU A 1 98 ? -4.713 3.340 -0.300 1.00 96.62 98 GLU A CA 1
ATOM 815 C C . GLU A 1 98 ? -5.997 2.507 -0.391 1.00 96.62 98 GLU A C 1
ATOM 817 O O . GLU A 1 98 ? -6.533 2.340 -1.484 1.00 96.62 98 GLU A O 1
ATOM 822 N N . VAL A 1 99 ? -6.565 2.074 0.739 1.00 96.75 99 VAL A N 1
ATOM 823 C CA . VAL A 1 99 ? -7.841 1.339 0.808 1.00 96.75 99 VAL A CA 1
ATOM 824 C C . VAL A 1 99 ? -8.974 2.154 0.201 1.00 96.75 99 VAL A C 1
ATOM 826 O O . VAL A 1 99 ? -9.782 1.621 -0.560 1.00 96.75 99 VAL A O 1
ATOM 829 N N . MET A 1 100 ? -9.026 3.454 0.487 1.00 96.12 100 MET A N 1
ATOM 830 C CA . MET A 1 100 ? -10.032 4.341 -0.098 1.00 96.12 100 MET A CA 1
ATOM 831 C C . MET A 1 100 ? -9.883 4.453 -1.620 1.00 96.12 100 MET A C 1
ATOM 833 O O . MET A 1 100 ? -10.885 4.466 -2.345 1.00 96.12 100 MET A O 1
ATOM 837 N N . THR A 1 101 ? -8.646 4.467 -2.118 1.00 97.44 101 THR A N 1
ATOM 838 C CA . THR A 1 101 ? -8.369 4.418 -3.558 1.00 97.44 101 THR A CA 1
ATOM 839 C C . THR A 1 101 ? -8.777 3.072 -4.151 1.00 97.44 101 THR A C 1
ATOM 841 O O . THR A 1 101 ? -9.466 3.052 -5.169 1.00 97.44 101 THR A O 1
ATOM 844 N N . VAL A 1 102 ? -8.441 1.955 -3.497 1.00 97.69 102 VAL A N 1
ATOM 845 C CA . VAL A 1 102 ? -8.828 0.608 -3.943 1.00 97.69 102 VAL A CA 1
ATOM 846 C C . VAL A 1 102 ? -10.341 0.479 -4.042 1.00 97.69 102 VAL A C 1
ATOM 848 O O . VAL A 1 102 ? -10.855 0.111 -5.099 1.00 97.69 102 VAL A O 1
ATOM 851 N N . ASN A 1 103 ? -11.058 0.884 -2.995 1.00 97.12 103 ASN A N 1
ATOM 852 C CA . ASN A 1 103 ? -12.516 0.924 -2.964 1.00 97.12 103 ASN A CA 1
ATOM 853 C C . ASN A 1 103 ? -13.104 1.702 -4.146 1.00 97.12 103 ASN A C 1
ATOM 855 O O . ASN A 1 103 ? -14.040 1.233 -4.793 1.00 97.12 103 ASN A O 1
ATOM 859 N N . THR A 1 104 ? -12.546 2.879 -4.432 1.00 97.12 104 THR A N 1
ATOM 860 C CA . THR A 1 104 ? -13.082 3.794 -5.446 1.00 97.12 104 THR A CA 1
ATOM 861 C C . THR A 1 104 ? -12.737 3.355 -6.869 1.00 97.12 104 THR A C 1
ATOM 863 O O . THR A 1 104 ? -13.558 3.519 -7.767 1.00 97.12 104 THR A O 1
ATOM 866 N N . VAL A 1 105 ? -11.537 2.812 -7.096 1.00 98.06 105 VAL A N 1
ATOM 867 C CA . VAL A 1 105 ? -11.009 2.516 -8.439 1.00 98.06 105 VAL A CA 1
ATOM 868 C C . VAL A 1 105 ? -11.214 1.053 -8.833 1.00 98.06 105 VAL A C 1
ATOM 870 O O . VAL A 1 105 ? -11.637 0.780 -9.954 1.00 98.06 105 VAL A O 1
ATOM 873 N N . PHE A 1 106 ? -10.944 0.105 -7.938 1.00 97.62 106 PHE A N 1
ATOM 874 C CA . PHE A 1 106 ? -10.926 -1.336 -8.244 1.00 97.62 106 PHE A CA 1
ATOM 875 C C . PHE A 1 106 ? -12.112 -2.093 -7.615 1.00 97.62 106 PHE A C 1
ATOM 877 O O . PHE A 1 106 ? -12.491 -3.184 -8.067 1.00 97.62 106 PHE A O 1
ATOM 884 N N . GLY A 1 107 ? -12.755 -1.499 -6.606 1.00 96.44 107 GLY A N 1
ATOM 885 C CA . GLY A 1 107 ? -13.770 -2.146 -5.778 1.00 96.44 107 GLY A CA 1
ATOM 886 C C . GLY A 1 107 ? -13.146 -3.165 -4.823 1.00 96.44 107 GLY A C 1
ATOM 887 O O . GLY A 1 107 ? -12.000 -3.011 -4.409 1.00 96.44 107 GLY A O 1
ATOM 888 N N . TYR A 1 108 ? -13.893 -4.218 -4.475 1.00 97.00 108 TYR A N 1
ATOM 889 C CA . TYR A 1 108 ? -13.360 -5.294 -3.635 1.00 97.00 108 TYR A CA 1
ATOM 890 C C . TYR A 1 108 ? -12.114 -5.936 -4.265 1.00 97.00 108 TYR A C 1
ATOM 892 O O . TYR A 1 108 ? -12.153 -6.370 -5.421 1.00 97.00 108 TYR A O 1
ATOM 900 N N . ASN A 1 109 ? -11.049 -6.047 -3.473 1.00 96.94 109 ASN A N 1
ATOM 901 C CA . ASN A 1 109 ? -9.851 -6.818 -3.774 1.00 96.94 109 ASN A CA 1
ATOM 902 C C . ASN A 1 109 ? -9.347 -7.472 -2.475 1.00 96.94 109 ASN A C 1
ATOM 904 O O . ASN A 1 109 ? -9.299 -6.825 -1.428 1.00 96.94 109 ASN A O 1
ATOM 908 N N . GLU A 1 110 ? -8.981 -8.751 -2.546 1.00 96.75 110 GLU A N 1
ATOM 909 C CA . GLU A 1 110 ? -8.528 -9.554 -1.402 1.00 96.75 110 GLU A CA 1
ATOM 910 C C . GLU A 1 110 ? -7.198 -9.089 -0.791 1.00 96.75 110 GLU A C 1
ATOM 912 O O . GLU A 1 110 ? -6.894 -9.432 0.351 1.00 96.75 110 GLU A O 1
ATOM 917 N N . VAL A 1 111 ? -6.425 -8.270 -1.508 1.00 96.88 111 VAL A N 1
ATOM 918 C CA . VAL A 1 111 ? -5.171 -7.699 -1.007 1.00 96.88 111 VAL A CA 1
ATOM 919 C C . VAL A 1 111 ? -5.392 -6.866 0.260 1.00 96.88 111 VAL A C 1
ATOM 921 O O . VAL A 1 111 ? -4.540 -6.860 1.146 1.00 96.88 111 VAL A O 1
ATOM 924 N N . ILE A 1 112 ? -6.554 -6.215 0.394 1.00 97.75 112 ILE A N 1
ATOM 925 C CA . ILE A 1 112 ? -6.890 -5.404 1.569 1.00 97.75 112 ILE A CA 1
ATOM 926 C C . ILE A 1 112 ? -7.080 -6.264 2.827 1.00 97.75 112 ILE A C 1
ATOM 928 O O . ILE A 1 112 ? -6.313 -6.063 3.770 1.00 97.75 112 ILE A O 1
ATOM 932 N N . PRO A 1 113 ? -8.020 -7.234 2.881 1.00 97.81 113 PRO A N 1
ATOM 933 C CA . PRO A 1 113 ? -8.168 -8.084 4.060 1.00 97.81 113 PRO A CA 1
ATOM 934 C C . PRO A 1 113 ? -6.890 -8.876 4.365 1.00 97.81 113 PRO A C 1
ATOM 936 O O . PRO A 1 113 ? -6.482 -8.919 5.521 1.00 97.81 113 PRO A O 1
ATOM 939 N N . LYS A 1 114 ? -6.177 -9.381 3.344 1.00 97.94 114 LYS A N 1
ATOM 940 C CA . LYS A 1 114 ? -4.868 -10.035 3.532 1.00 97.94 114 LYS A CA 1
ATOM 941 C C . LYS A 1 114 ? -3.859 -9.130 4.249 1.00 97.94 114 LYS A C 1
ATOM 943 O O . LYS A 1 114 ? -3.148 -9.591 5.136 1.00 97.94 114 LYS A O 1
ATOM 948 N N . SER A 1 115 ? -3.798 -7.849 3.884 1.00 97.69 115 SER A N 1
ATOM 949 C CA . SER A 1 115 ? -2.870 -6.881 4.490 1.00 97.69 115 SER A CA 1
ATOM 950 C C . SER A 1 115 ? -3.287 -6.492 5.912 1.00 97.69 115 SER A C 1
ATOM 952 O O . SER A 1 115 ? -2.439 -6.394 6.799 1.00 97.69 115 SER A O 1
ATOM 954 N N . LEU A 1 116 ? -4.592 -6.322 6.151 1.00 97.62 116 LEU A N 1
ATOM 955 C CA . LEU A 1 116 ? -5.145 -6.045 7.481 1.00 97.62 116 LEU A CA 1
ATOM 956 C C . LEU A 1 116 ? -4.925 -7.201 8.460 1.00 97.62 116 LEU A C 1
ATOM 958 O O . LEU A 1 116 ? -4.638 -6.952 9.632 1.00 97.62 116 LEU A O 1
ATOM 962 N N . ASP A 1 117 ? -5.039 -8.438 7.980 1.00 97.75 117 ASP A N 1
ATOM 963 C CA . ASP A 1 117 ? -4.787 -9.638 8.774 1.00 97.75 117 ASP A CA 1
ATOM 964 C C . ASP A 1 117 ? -3.285 -9.818 9.036 1.00 97.75 117 ASP A C 1
ATOM 966 O O . ASP A 1 117 ? -2.888 -10.075 10.172 1.00 97.75 117 ASP A O 1
ATOM 970 N N . LEU A 1 118 ? -2.432 -9.592 8.026 1.00 97.12 118 LEU A N 1
ATOM 971 C CA . LEU A 1 118 ? -0.976 -9.695 8.171 1.00 97.12 118 LEU A CA 1
ATOM 972 C C . LEU A 1 118 ? -0.442 -8.776 9.275 1.00 97.12 118 LEU A C 1
ATOM 974 O O . LEU A 1 118 ? 0.353 -9.216 10.110 1.00 97.12 118 LEU A O 1
ATOM 978 N N . ILE A 1 119 ? -0.855 -7.502 9.296 1.00 95.69 119 ILE A N 1
ATOM 979 C CA . ILE A 1 119 ? -0.367 -6.587 10.334 1.00 95.69 119 ILE A CA 1
ATOM 980 C C . ILE A 1 119 ? -0.851 -7.017 11.722 1.00 95.69 119 ILE A C 1
ATOM 982 O O . ILE A 1 119 ? -0.069 -7.028 12.665 1.00 95.69 119 ILE A O 1
ATOM 986 N N . ARG A 1 120 ? -2.114 -7.443 11.835 1.00 95.94 120 ARG A N 1
ATOM 987 C CA . ARG A 1 120 ? -2.721 -7.880 13.093 1.00 95.94 120 ARG A CA 1
ATOM 988 C C . ARG A 1 120 ? -1.959 -9.066 13.671 1.00 95.94 120 ARG A C 1
ATOM 990 O O . ARG A 1 120 ? -1.626 -9.066 14.854 1.00 95.94 120 ARG A O 1
ATOM 997 N N . ASP A 1 121 ? -1.668 -10.049 12.829 1.00 96.25 121 ASP A N 1
ATOM 998 C CA . ASP A 1 121 ? -1.030 -11.298 13.242 1.00 96.25 121 ASP A CA 1
ATOM 999 C C . ASP A 1 121 ? 0.470 -11.120 13.516 1.00 96.25 121 ASP A C 1
ATOM 1001 O O . ASP A 1 121 ? 1.031 -11.807 14.370 1.00 96.25 121 ASP A O 1
ATOM 1005 N N . SER A 1 122 ? 1.123 -10.172 12.836 1.00 94.69 122 SER A N 1
ATOM 1006 C CA . SER A 1 122 ? 2.535 -9.840 13.076 1.00 94.69 122 SER A CA 1
ATOM 1007 C C . SER A 1 122 ? 2.762 -8.947 14.299 1.00 94.69 122 SER A C 1
ATOM 1009 O O . SER A 1 122 ? 3.880 -8.913 14.815 1.00 94.69 122 SER A O 1
ATOM 1011 N N . THR A 1 123 ? 1.724 -8.279 14.813 1.00 93.19 123 THR A N 1
ATOM 1012 C CA . THR A 1 123 ? 1.801 -7.450 16.025 1.00 93.19 123 THR A CA 1
ATOM 1013 C C . THR A 1 123 ? 0.774 -7.896 17.074 1.00 93.19 123 THR A C 1
ATOM 1015 O O . THR A 1 123 ? -0.231 -7.213 17.297 1.00 93.19 123 THR A O 1
ATOM 1018 N N . PRO A 1 124 ? 0.992 -9.043 17.745 1.00 93.19 124 PRO A N 1
ATOM 1019 C CA . PRO A 1 124 ? 0.093 -9.490 18.800 1.00 93.19 124 PRO A CA 1
ATOM 1020 C C . PRO A 1 124 ? 0.107 -8.510 19.980 1.00 93.19 124 PRO A C 1
ATOM 1022 O O . PRO A 1 124 ? 1.153 -7.981 20.371 1.00 93.19 124 PRO A O 1
ATOM 1025 N N . LEU A 1 125 ? -1.060 -8.303 20.592 1.00 91.81 125 LEU A N 1
ATOM 1026 C CA . LEU A 1 125 ? -1.192 -7.466 21.785 1.00 91.81 125 LEU A CA 1
ATOM 1027 C C . LEU A 1 125 ? -0.243 -7.952 22.906 1.00 91.81 125 LEU A C 1
ATOM 1029 O O . LEU A 1 125 ? -0.045 -9.159 23.060 1.00 91.81 125 LEU A O 1
ATOM 1033 N N . PRO A 1 126 ? 0.348 -7.038 23.702 1.00 92.25 126 PRO A N 1
ATOM 1034 C CA . PRO A 1 126 ? 0.050 -5.605 23.782 1.00 92.25 126 PRO A CA 1
ATOM 1035 C C . PRO A 1 126 ? 0.882 -4.726 22.829 1.00 92.25 126 PRO A C 1
ATOM 1037 O O . PRO A 1 126 ? 1.036 -3.533 23.086 1.00 92.25 126 PRO A O 1
ATOM 1040 N N . GLN A 1 127 ? 1.466 -5.288 21.766 1.00 91.25 127 GLN A N 1
ATOM 1041 C CA . GLN A 1 127 ? 2.224 -4.499 20.795 1.00 91.25 127 GLN A CA 1
ATOM 1042 C C . GLN A 1 127 ? 1.291 -3.619 19.958 1.00 91.25 127 GLN A C 1
ATOM 1044 O O . GLN A 1 127 ? 0.182 -4.019 19.609 1.00 91.25 127 GLN A O 1
ATOM 1049 N N . TRP A 1 128 ? 1.767 -2.424 19.613 1.00 91.12 128 TRP A N 1
ATOM 1050 C CA . TRP A 1 128 ? 1.127 -1.583 18.608 1.00 91.12 128 TRP A CA 1
ATOM 1051 C C . TRP A 1 128 ? 1.505 -2.061 17.203 1.00 91.12 128 TRP A C 1
ATOM 1053 O O . TRP A 1 128 ? 2.586 -2.620 17.010 1.00 91.12 128 TRP A O 1
ATOM 1063 N N . MET A 1 129 ? 0.655 -1.776 16.214 1.00 90.50 129 MET A N 1
ATOM 1064 C CA . MET A 1 129 ? 0.928 -1.974 14.784 1.00 90.50 129 MET A CA 1
ATOM 1065 C C . MET A 1 129 ? 2.020 -1.008 14.308 1.00 90.50 129 MET A C 1
ATOM 1067 O O . MET A 1 129 ? 1.744 0.019 13.689 1.00 90.50 129 MET A O 1
ATOM 1071 N N . THR A 1 130 ? 3.255 -1.298 14.715 1.00 83.19 130 THR A N 1
ATOM 1072 C CA . THR A 1 130 ? 4.452 -0.442 14.693 1.00 83.19 130 THR A CA 1
ATOM 1073 C C . THR A 1 130 ? 4.369 0.813 15.565 1.00 83.19 130 THR A C 1
ATOM 1075 O O . THR A 1 130 ? 5.329 1.133 16.262 1.00 83.19 130 THR A O 1
ATOM 1078 N N . MET A 1 131 ? 3.240 1.521 15.552 1.00 85.75 131 MET A N 1
ATOM 1079 C CA . MET A 1 131 ? 3.014 2.774 16.276 1.00 85.75 131 MET A CA 1
ATOM 1080 C C . MET A 1 131 ? 1.585 2.833 16.825 1.00 85.75 131 MET A C 1
ATOM 1082 O O . MET A 1 131 ? 0.655 2.246 16.256 1.00 85.75 131 MET A O 1
ATOM 1086 N N . CYS A 1 132 ? 1.372 3.561 17.923 1.00 87.25 132 CYS A N 1
ATOM 1087 C CA . CYS A 1 132 ? 0.045 3.634 18.541 1.00 87.25 132 CYS A CA 1
ATOM 1088 C C . CYS A 1 132 ? -0.999 4.262 17.599 1.00 87.25 132 CYS A C 1
ATOM 1090 O O . CYS A 1 132 ? -2.103 3.735 17.445 1.00 87.25 132 CYS A O 1
ATOM 1092 N N . THR A 1 133 ? -0.628 5.323 16.874 1.00 86.56 133 THR A N 1
ATOM 1093 C CA . THR A 1 133 ? -1.503 6.000 15.902 1.00 86.56 133 THR A CA 1
ATOM 1094 C C . THR A 1 133 ? -1.883 5.098 14.729 1.00 86.56 133 THR A C 1
ATOM 1096 O O . THR A 1 133 ? -2.988 5.201 14.205 1.00 86.56 133 THR A O 1
ATOM 1099 N N . TYR A 1 134 ? -1.015 4.163 14.346 1.00 91.75 134 TYR A N 1
ATOM 1100 C CA . TYR A 1 134 ? -1.264 3.215 13.258 1.00 91.75 134 TYR A CA 1
ATOM 1101 C C . TYR A 1 134 ? -2.304 2.174 13.673 1.00 91.75 134 TYR A C 1
ATOM 1103 O O . TYR A 1 134 ? -3.175 1.817 12.887 1.00 91.75 134 TYR A O 1
ATOM 1111 N N . SER A 1 135 ? -2.291 1.767 14.942 1.00 93.25 135 SER A N 1
ATOM 1112 C CA . SER A 1 135 ? -3.319 0.874 15.491 1.00 93.25 135 SER A CA 1
ATOM 1113 C C . SER A 1 135 ? -4.701 1.548 15.508 1.00 93.25 135 SER A C 1
ATOM 1115 O O . SER A 1 135 ? -5.714 0.897 15.259 1.00 93.25 135 SER A O 1
ATOM 1117 N N . LEU A 1 136 ? -4.756 2.871 15.723 1.00 92.75 136 LEU A N 1
ATOM 1118 C CA . LEU A 1 136 ? -5.993 3.651 15.575 1.00 92.75 136 LEU A CA 1
ATOM 1119 C C . LEU A 1 136 ? -6.462 3.703 14.115 1.00 92.75 136 LEU A C 1
ATOM 1121 O O . LEU A 1 136 ? -7.651 3.520 13.847 1.00 92.75 136 LEU A O 1
ATOM 1125 N N . TRP A 1 137 ? -5.541 3.904 13.168 1.00 94.56 137 TRP A N 1
ATOM 1126 C CA . TRP A 1 137 ? -5.859 3.839 11.740 1.00 94.56 137 TRP A CA 1
ATOM 1127 C C . TRP A 1 137 ? -6.403 2.473 11.334 1.00 94.56 137 TRP A C 1
ATOM 1129 O O . TRP A 1 137 ? -7.384 2.426 10.598 1.00 94.56 137 TRP A O 1
ATOM 1139 N N . TRP A 1 138 ? -5.863 1.374 11.867 1.00 96.75 138 TRP A N 1
ATOM 1140 C CA . TRP A 1 138 ? -6.385 0.032 11.598 1.00 96.75 138 TRP A CA 1
ATOM 1141 C C . TRP A 1 138 ? -7.871 -0.091 11.963 1.00 96.75 138 TRP A C 1
ATOM 1143 O O . TRP A 1 138 ? -8.665 -0.574 11.158 1.00 96.75 138 TRP A O 1
ATOM 1153 N N . ILE A 1 139 ? -8.276 0.431 13.129 1.00 96.94 139 ILE A N 1
ATOM 1154 C CA . ILE A 1 139 ? -9.686 0.453 13.559 1.00 96.94 139 ILE A CA 1
ATOM 1155 C C . ILE A 1 139 ? -10.551 1.252 12.571 1.00 96.94 139 ILE A C 1
ATOM 1157 O O . ILE A 1 139 ? -11.640 0.812 12.192 1.00 96.94 139 ILE A O 1
ATOM 1161 N N . LEU A 1 140 ? -10.076 2.424 12.136 1.00 96.75 140 LEU A N 1
ATOM 1162 C CA . LEU A 1 140 ? -10.793 3.260 11.168 1.00 96.75 140 LEU A CA 1
ATOM 1163 C C . LEU A 1 140 ? -10.913 2.578 9.802 1.00 96.75 140 LEU A C 1
ATOM 1165 O O . LEU A 1 140 ? -11.980 2.632 9.191 1.00 96.75 140 LEU A O 1
ATOM 1169 N N . ILE A 1 141 ? -9.865 1.888 9.353 1.00 97.50 141 ILE A N 1
ATOM 1170 C CA . ILE A 1 141 ? -9.875 1.135 8.099 1.00 97.50 141 ILE A CA 1
ATOM 1171 C C . ILE A 1 141 ? -10.872 -0.021 8.175 1.00 97.50 141 ILE A C 1
ATOM 1173 O O . ILE A 1 141 ? -11.635 -0.198 7.232 1.00 97.50 141 ILE A O 1
ATOM 1177 N N . GLN A 1 142 ? -10.942 -0.760 9.290 1.00 97.88 142 GLN A N 1
ATOM 1178 C CA . GLN A 1 142 ? -11.947 -1.818 9.467 1.00 97.88 142 GLN A CA 1
ATOM 1179 C C . GLN A 1 142 ? -13.376 -1.273 9.320 1.00 97.88 142 GLN A C 1
ATOM 1181 O O . GLN A 1 142 ? -14.204 -1.857 8.616 1.00 97.88 142 GLN A O 1
ATOM 1186 N N . ARG A 1 143 ? -13.659 -0.113 9.934 1.00 97.06 143 ARG A N 1
ATOM 1187 C CA . ARG A 1 143 ? -14.948 0.579 9.789 1.00 97.06 143 ARG A CA 1
ATOM 1188 C C . ARG A 1 143 ? -15.212 0.963 8.333 1.00 97.06 143 ARG A C 1
ATOM 1190 O O . ARG A 1 143 ? -16.276 0.643 7.809 1.00 97.06 143 ARG A O 1
ATOM 1197 N N . ASP A 1 144 ? -14.280 1.667 7.700 1.00 96.88 144 ASP A N 1
ATOM 1198 C CA . ASP A 1 144 ? -14.481 2.216 6.356 1.00 96.88 144 ASP A CA 1
ATOM 1199 C C . ASP A 1 144 ? -14.573 1.101 5.308 1.00 96.88 144 ASP A C 1
ATOM 1201 O O . ASP A 1 144 ? -15.437 1.143 4.435 1.00 96.88 144 ASP A O 1
ATOM 1205 N N . TRP A 1 145 ? -13.767 0.047 5.443 1.00 97.38 145 TRP A N 1
ATOM 1206 C CA . TRP A 1 145 ? -13.847 -1.145 4.603 1.00 97.38 145 TRP A CA 1
ATOM 1207 C C . TRP A 1 145 ? -15.208 -1.836 4.721 1.00 97.38 145 TRP A C 1
ATOM 1209 O O . TRP A 1 145 ? -15.820 -2.158 3.702 1.00 97.38 145 TRP A O 1
ATOM 1219 N N . TYR A 1 146 ? -15.731 -2.002 5.942 1.00 97.81 146 TYR A N 1
ATOM 1220 C CA . TYR A 1 146 ? -17.076 -2.543 6.142 1.00 97.81 146 TYR A CA 1
ATOM 1221 C C . TYR A 1 146 ? -18.156 -1.651 5.520 1.00 97.81 146 TYR A C 1
ATOM 1223 O O . TYR A 1 146 ? -19.044 -2.162 4.842 1.00 97.81 146 TYR A O 1
ATOM 1231 N N . LEU A 1 147 ? -18.079 -0.331 5.702 1.00 97.00 147 LEU A N 1
ATOM 1232 C CA . LEU A 1 147 ? -19.056 0.593 5.121 1.00 97.00 147 LEU A CA 1
ATOM 1233 C C . LEU A 1 147 ? -19.038 0.582 3.586 1.00 97.00 147 LEU A C 1
ATOM 1235 O O . LEU A 1 147 ? -20.090 0.747 2.973 1.00 97.00 147 LEU A O 1
ATOM 1239 N N . TYR A 1 148 ? -17.874 0.362 2.970 1.00 96.69 148 TYR A N 1
ATOM 1240 C CA . TYR A 1 148 ? -17.748 0.263 1.515 1.00 96.69 148 TYR A CA 1
ATOM 1241 C C . TYR A 1 148 ? -18.179 -1.092 0.951 1.00 96.69 148 TYR A C 1
ATOM 1243 O O . TYR A 1 148 ? -18.829 -1.135 -0.091 1.00 96.69 148 TYR A O 1
ATOM 1251 N N . GLN A 1 149 ? -17.800 -2.195 1.601 1.00 96.94 149 GLN A N 1
ATOM 1252 C CA . GLN A 1 149 ? -17.955 -3.545 1.042 1.00 96.94 149 GLN A CA 1
ATOM 1253 C C . GLN A 1 149 ? -19.141 -4.323 1.622 1.00 96.94 149 GLN A C 1
ATOM 1255 O O . GLN A 1 149 ? -19.559 -5.327 1.050 1.00 96.94 149 GLN A O 1
ATOM 1260 N N . GLY A 1 150 ? -19.673 -3.904 2.771 1.00 97.50 150 GLY A N 1
ATOM 1261 C CA . GLY A 1 150 ? -20.802 -4.553 3.441 1.00 97.50 150 GLY A CA 1
ATOM 1262 C C . GLY A 1 150 ? -20.509 -5.957 3.984 1.00 97.50 150 GLY A C 1
ATOM 1263 O O . GLY A 1 150 ? -21.439 -6.667 4.365 1.00 97.50 150 GLY A O 1
ATOM 1264 N N . ASN A 1 151 ? -19.243 -6.386 4.029 1.00 97.81 151 ASN A N 1
ATOM 1265 C CA . ASN A 1 151 ? -18.874 -7.728 4.479 1.00 97.81 151 ASN A CA 1
ATOM 1266 C C . ASN A 1 151 ? -18.846 -7.813 6.014 1.00 97.81 151 ASN A C 1
ATOM 1268 O O . ASN A 1 151 ? -17.813 -7.611 6.657 1.00 97.81 151 ASN A O 1
ATOM 1272 N N . LEU A 1 152 ? -20.008 -8.103 6.601 1.00 98.06 152 LEU A N 1
ATOM 1273 C CA . LEU A 1 152 ? -20.162 -8.244 8.048 1.00 98.06 152 LEU A CA 1
ATOM 1274 C C . LEU A 1 152 ? -19.426 -9.469 8.603 1.00 98.06 152 LEU A C 1
ATOM 1276 O O . LEU A 1 152 ? -18.984 -9.438 9.750 1.00 98.06 152 LEU A O 1
ATOM 1280 N N . ASP A 1 153 ? -19.317 -10.542 7.826 1.00 98.31 153 ASP A N 1
ATOM 1281 C CA . ASP A 1 153 ? -18.706 -11.782 8.300 1.00 98.31 153 ASP A CA 1
ATOM 1282 C C . ASP A 1 153 ? -17.198 -11.607 8.490 1.00 98.31 153 ASP A C 1
ATOM 1284 O O . ASP A 1 153 ? -16.704 -11.904 9.576 1.00 98.31 153 ASP A O 1
ATOM 1288 N N . TYR A 1 154 ? -16.510 -10.956 7.544 1.00 98.12 154 TYR A N 1
ATOM 1289 C CA . TYR A 1 154 ? -15.111 -10.557 7.736 1.00 98.12 154 TYR A CA 1
ATOM 1290 C C . TYR A 1 154 ? -14.945 -9.636 8.955 1.00 98.12 154 TYR A C 1
ATOM 1292 O O . TYR A 1 154 ? -14.082 -9.869 9.795 1.00 98.12 154 TYR A O 1
ATOM 1300 N N . LEU A 1 155 ? -15.807 -8.624 9.133 1.00 98.19 155 LEU A N 1
ATOM 1301 C CA . LEU A 1 155 ? -15.712 -7.736 10.301 1.00 98.19 155 LEU A CA 1
ATOM 1302 C C . LEU A 1 155 ? -15.893 -8.494 11.632 1.00 98.19 155 LEU A C 1
ATOM 1304 O O . LEU A 1 155 ? -15.243 -8.166 12.628 1.00 98.19 155 LEU A O 1
ATOM 1308 N N . LYS A 1 156 ? -16.758 -9.516 11.671 1.00 98.38 156 LYS A N 1
ATOM 1309 C CA . LYS A 1 156 ? -16.943 -10.357 12.866 1.00 98.38 156 LYS A CA 1
ATOM 1310 C C . LYS A 1 156 ? -15.690 -11.155 13.208 1.00 98.38 156 LYS A C 1
ATOM 1312 O O . LYS A 1 156 ? -15.422 -11.316 14.397 1.00 98.38 156 LYS A O 1
ATOM 1317 N N . GLU A 1 157 ? -14.926 -11.611 12.218 1.00 98.19 157 GLU A N 1
ATOM 1318 C CA . GLU A 1 157 ? -13.637 -12.284 12.446 1.00 98.19 157 GLU A CA 1
ATOM 1319 C C . GLU A 1 157 ? -12.652 -11.354 13.172 1.00 98.19 157 GLU A C 1
ATOM 1321 O O . GLU A 1 157 ? -11.940 -11.779 14.079 1.00 98.19 157 GLU A O 1
ATOM 1326 N N . GLN A 1 158 ? -12.692 -10.053 12.865 1.00 97.88 158 GLN A N 1
ATOM 1327 C CA . GLN A 1 158 ? -11.828 -9.036 13.480 1.00 97.88 158 GLN A CA 1
ATOM 1328 C C . GLN A 1 158 ? -12.292 -8.586 14.872 1.00 97.88 158 GLN A C 1
ATOM 1330 O O . GLN A 1 158 ? -11.540 -7.929 15.596 1.00 97.88 158 GLN A O 1
ATOM 1335 N N . LYS A 1 159 ? -13.529 -8.921 15.269 1.00 97.31 159 LYS A N 1
ATOM 1336 C CA . LYS A 1 159 ? -14.181 -8.393 16.478 1.00 97.31 159 LYS A CA 1
ATOM 13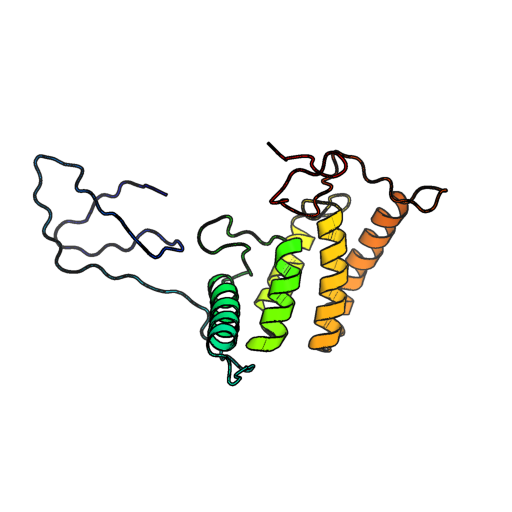37 C C . LYS A 1 159 ? -13.362 -8.618 17.747 1.00 97.31 159 LYS A C 1
ATOM 1339 O O . LYS A 1 159 ? -13.281 -7.707 18.564 1.00 97.31 159 LYS A O 1
ATOM 1344 N N . GLY A 1 160 ? -12.790 -9.812 17.921 1.00 97.25 160 GLY A N 1
ATOM 1345 C CA . GLY A 1 160 ? -12.003 -10.142 19.115 1.00 97.25 160 GLY A CA 1
ATOM 1346 C C . GLY A 1 160 ? -10.829 -9.180 19.284 1.00 97.25 160 GLY A C 1
ATOM 1347 O O . GLY A 1 160 ? -10.762 -8.449 20.268 1.00 97.25 160 GLY A O 1
ATOM 1348 N N . HIS A 1 161 ? -9.986 -9.086 18.254 1.00 97.19 161 HIS A N 1
ATOM 1349 C CA . HIS A 1 161 ? -8.837 -8.184 18.259 1.00 97.19 161 HIS A CA 1
ATOM 1350 C C . HIS A 1 161 ? -9.247 -6.708 18.374 1.00 97.19 161 HIS A C 1
ATOM 1352 O O . HIS A 1 161 ? -8.617 -5.965 19.118 1.00 97.19 161 HIS A O 1
ATOM 1358 N N . LEU A 1 162 ? -10.321 -6.278 17.697 1.00 97.69 162 LEU A N 1
ATOM 1359 C CA . LEU A 1 162 ? -10.862 -4.917 17.832 1.00 97.69 162 LEU A CA 1
ATOM 1360 C C . LEU A 1 162 ? -11.219 -4.587 19.288 1.00 97.69 162 LEU A C 1
ATOM 1362 O O . LEU A 1 162 ? -10.859 -3.519 19.780 1.00 97.69 162 LEU A O 1
ATOM 1366 N N . CYS A 1 163 ? -11.920 -5.489 19.980 1.00 97.81 163 CYS A N 1
ATOM 1367 C CA . CYS A 1 163 ? -12.297 -5.294 21.378 1.00 97.81 163 CYS A CA 1
ATOM 1368 C C . CYS A 1 163 ? -11.071 -5.226 22.296 1.00 97.81 163 CYS A C 1
ATOM 1370 O O . CYS A 1 163 ? -10.989 -4.315 23.121 1.00 97.81 163 CYS A O 1
ATOM 1372 N N . ASP A 1 164 ? -10.119 -6.141 22.132 1.00 97.44 164 ASP A N 1
ATOM 1373 C CA . ASP A 1 164 ? -8.925 -6.201 22.979 1.00 97.44 164 ASP A CA 1
ATOM 1374 C C . ASP A 1 164 ? -7.996 -4.997 22.736 1.00 97.44 164 ASP A C 1
ATOM 1376 O O . ASP A 1 164 ? -7.474 -4.400 23.681 1.00 97.44 164 ASP A O 1
ATOM 1380 N N . LEU A 1 165 ? -7.850 -4.566 21.478 1.00 96.62 165 LEU A N 1
ATOM 1381 C CA . LEU A 1 165 ? -7.090 -3.370 21.117 1.00 96.62 165 LEU A CA 1
ATOM 1382 C C . LEU A 1 165 ? -7.733 -2.102 21.696 1.00 96.62 165 LEU A C 1
ATOM 1384 O O . LEU A 1 165 ? -7.028 -1.247 22.231 1.00 96.62 165 LEU A O 1
ATOM 1388 N N . LEU A 1 166 ? -9.065 -1.982 21.645 1.00 96.19 166 LEU A N 1
ATOM 1389 C CA . LEU A 1 166 ? -9.780 -0.868 22.278 1.00 96.19 166 LEU A CA 1
ATOM 1390 C C . LEU A 1 166 ? -9.565 -0.850 23.794 1.00 96.19 166 LEU A C 1
ATOM 1392 O O . LEU A 1 166 ? -9.314 0.219 24.347 1.00 96.19 166 LEU A O 1
ATOM 1396 N N . GLN A 1 167 ? -9.598 -2.008 24.462 1.00 96.38 167 GLN A N 1
ATOM 1397 C CA . GLN A 1 167 ? -9.281 -2.089 25.891 1.00 96.38 167 GLN A CA 1
ATOM 1398 C C . GLN A 1 167 ? -7.852 -1.613 26.174 1.00 96.38 167 GLN A C 1
ATOM 1400 O O . GLN A 1 167 ? -7.652 -0.811 27.088 1.00 96.38 167 GLN A O 1
ATOM 1405 N N . LEU A 1 168 ? -6.873 -2.030 25.362 1.00 93.81 168 LEU A N 1
ATOM 1406 C CA . LEU A 1 168 ? -5.492 -1.558 25.484 1.00 93.81 168 LEU A CA 1
ATOM 1407 C C . LEU A 1 168 ? -5.399 -0.034 25.313 1.00 93.81 168 LEU A C 1
ATOM 1409 O O . LEU A 1 168 ? -4.769 0.629 26.138 1.00 93.81 168 LEU A O 1
ATOM 1413 N 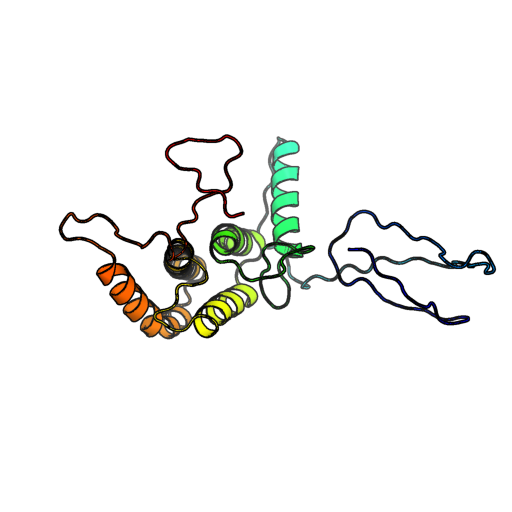N . ILE A 1 169 ? -6.057 0.535 24.299 1.00 92.38 169 ILE A N 1
ATOM 1414 C CA . ILE A 1 169 ? -6.100 1.989 24.070 1.00 92.38 169 ILE A CA 1
ATOM 1415 C C . ILE A 1 169 ? -6.718 2.717 25.268 1.00 92.38 169 ILE A C 1
ATOM 1417 O O . ILE A 1 169 ? -6.182 3.736 25.695 1.00 92.38 169 ILE A O 1
ATOM 1421 N N . MET A 1 170 ? -7.794 2.190 25.860 1.00 93.56 170 MET A N 1
ATOM 1422 C CA . MET A 1 170 ? -8.426 2.795 27.040 1.00 93.56 170 MET A CA 1
ATOM 1423 C C . MET A 1 170 ? -7.481 2.856 28.245 1.00 93.56 170 MET A C 1
ATOM 1425 O O . MET A 1 170 ? -7.546 3.812 29.012 1.00 93.56 170 MET A O 1
ATOM 1429 N N . THR A 1 171 ? -6.543 1.910 28.384 1.00 92.69 171 THR A N 1
ATOM 1430 C CA . THR A 1 171 ? -5.503 1.986 29.434 1.00 92.69 171 THR A CA 1
ATOM 1431 C C . THR A 1 171 ? -4.494 3.119 29.220 1.00 92.69 171 THR A C 1
ATOM 1433 O O . THR A 1 171 ? -3.712 3.427 30.117 1.00 92.69 171 THR A O 1
ATOM 1436 N N . ARG A 1 172 ? -4.485 3.727 28.029 1.00 90.25 172 ARG A N 1
ATOM 1437 C CA . ARG 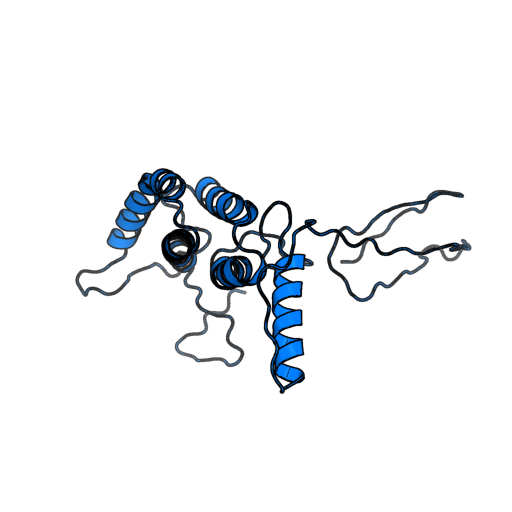A 1 172 ? -3.658 4.884 27.668 1.00 90.25 172 ARG A CA 1
ATOM 1438 C C . ARG A 1 172 ? -4.438 6.195 27.718 1.00 90.25 172 ARG A C 1
ATOM 1440 O O . ARG A 1 172 ? -3.930 7.195 27.232 1.00 90.25 172 ARG A O 1
ATOM 1447 N N . ILE A 1 173 ? -5.639 6.222 28.293 1.00 90.81 173 ILE A N 1
ATOM 1448 C CA . ILE A 1 173 ? -6.393 7.457 28.531 1.00 90.81 173 ILE A CA 1
ATOM 1449 C C . ILE A 1 173 ? -6.291 7.814 30.015 1.00 90.81 173 ILE A C 1
ATOM 1451 O O . ILE A 1 173 ? -6.596 6.995 30.881 1.00 90.81 173 ILE A O 1
ATOM 1455 N N . GLY A 1 174 ? -5.815 9.022 30.311 1.00 89.94 174 GLY A N 1
ATOM 1456 C CA . GLY A 1 174 ? -5.713 9.531 31.674 1.00 89.94 174 GLY A CA 1
ATOM 1457 C C . GLY A 1 174 ? -7.067 9.915 32.271 1.00 89.94 174 GLY A C 1
ATOM 1458 O O . GLY A 1 174 ? -8.060 10.070 31.567 1.00 89.94 174 GLY A O 1
ATOM 1459 N N . GLU A 1 175 ? -7.098 10.138 33.586 1.00 92.56 175 GLU A N 1
ATOM 1460 C CA . GLU A 1 175 ? -8.288 10.642 34.299 1.00 92.56 175 GLU A CA 1
ATOM 1461 C C . GLU A 1 175 ? -8.761 12.020 33.796 1.00 92.56 175 GLU A C 1
ATOM 1463 O O . GLU A 1 175 ? -9.924 12.380 33.950 1.00 92.56 175 GLU A O 1
ATOM 1468 N N . ASP A 1 176 ? -7.863 12.775 33.160 1.00 94.00 176 ASP A N 1
ATOM 1469 C CA . ASP A 1 176 ? -8.121 14.049 32.480 1.00 94.00 176 ASP A CA 1
ATOM 1470 C C . ASP A 1 176 ? -8.801 13.882 31.107 1.00 94.00 176 ASP A C 1
ATOM 1472 O O . ASP A 1 176 ? -9.127 14.875 30.455 1.00 94.00 176 ASP A O 1
ATOM 1476 N N . GLY A 1 177 ? -9.019 12.642 30.657 1.00 90.44 177 GLY A N 1
ATOM 1477 C CA . GLY A 1 177 ? -9.580 12.323 29.345 1.00 90.44 177 GLY A CA 1
ATOM 1478 C C . GLY A 1 177 ? -8.604 12.538 28.189 1.00 90.44 177 GLY A C 1
ATOM 1479 O O . GLY A 1 177 ? -8.996 12.392 27.030 1.00 90.44 177 GLY A O 1
ATOM 1480 N N . LEU A 1 178 ? -7.345 12.875 28.480 1.00 88.69 178 LEU A N 1
ATOM 1481 C CA . LEU A 1 178 ? -6.300 13.016 27.477 1.00 88.69 178 LEU A CA 1
ATOM 1482 C C . LEU A 1 178 ? -5.578 11.690 27.291 1.00 88.69 178 LEU A C 1
ATOM 1484 O O . LEU A 1 178 ? -5.434 10.884 28.212 1.00 88.69 178 LEU A O 1
ATOM 1488 N N . GLU A 1 179 ? -5.104 11.464 26.075 1.00 86.56 179 GLU A N 1
ATOM 1489 C CA . GLU A 1 179 ? -4.238 10.328 25.813 1.00 86.56 179 GLU A CA 1
ATOM 1490 C C . GLU A 1 179 ? -2.897 10.489 26.560 1.00 86.56 179 GLU A C 1
ATOM 1492 O O . GLU A 1 179 ? -2.397 11.599 26.763 1.00 86.56 179 GLU A O 1
ATOM 1497 N N . LYS A 1 180 ? -2.318 9.364 26.976 1.00 86.19 180 LYS A N 1
ATOM 1498 C CA . LYS A 1 180 ? -1.026 9.244 27.658 1.00 86.19 180 LYS A CA 1
ATOM 1499 C C . LYS A 1 180 ? -0.205 8.114 27.035 1.00 86.19 180 LYS A C 1
ATOM 1501 O O . LYS A 1 180 ? 0.319 7.255 27.742 1.00 86.19 180 LYS A O 1
ATOM 1506 N N . PHE A 1 181 ? -0.117 8.083 25.703 1.00 80.94 181 PHE A N 1
ATOM 1507 C CA . PHE A 1 181 ? 0.845 7.213 25.020 1.00 80.94 181 PHE A CA 1
ATOM 1508 C C . PHE A 1 181 ? 2.272 7.624 25.392 1.00 80.94 181 PHE A C 1
ATOM 1510 O O . PHE A 1 181 ? 2.617 8.806 25.357 1.00 80.94 181 PHE A O 1
ATOM 1517 N N . ASN A 1 182 ? 3.117 6.656 25.730 1.00 71.12 182 ASN A N 1
ATOM 1518 C CA . ASN A 1 182 ? 4.510 6.958 26.034 1.00 71.12 182 ASN A CA 1
ATOM 1519 C C . ASN A 1 182 ? 5.240 7.377 24.749 1.00 71.12 182 ASN A C 1
ATOM 1521 O O . ASN A 1 182 ? 4.985 6.832 23.678 1.00 71.12 182 ASN A O 1
ATOM 1525 N N . ASP A 1 183 ? 6.209 8.290 24.851 1.00 66.50 183 ASP A N 1
ATOM 1526 C CA . ASP A 1 183 ? 7.018 8.722 23.696 1.00 66.50 183 ASP A CA 1
ATOM 1527 C C . ASP A 1 183 ? 7.718 7.542 22.985 1.00 66.50 183 ASP A C 1
ATOM 1529 O O . ASP A 1 183 ? 7.931 7.576 21.775 1.00 66.50 183 ASP A O 1
ATOM 1533 N N . ASN A 1 184 ? 8.008 6.464 23.722 1.00 69.19 184 ASN A N 1
ATOM 1534 C CA . ASN A 1 184 ? 8.623 5.240 23.202 1.00 69.19 184 ASN A CA 1
ATOM 1535 C C . ASN A 1 184 ? 7.629 4.285 22.506 1.00 69.19 184 ASN A C 1
ATOM 1537 O O . ASN A 1 184 ? 8.052 3.276 21.953 1.00 69.19 184 ASN A O 1
ATOM 1541 N N . GLU A 1 185 ? 6.323 4.569 22.533 1.00 71.44 185 GLU A N 1
ATOM 1542 C CA . GLU A 1 185 ? 5.271 3.758 21.889 1.00 71.44 185 GLU A CA 1
ATOM 1543 C C . GLU A 1 185 ? 4.963 4.213 20.448 1.00 71.44 185 GLU A C 1
ATOM 1545 O O . GLU A 1 185 ? 4.023 3.722 19.821 1.00 71.44 185 GLU A O 1
ATOM 1550 N N . GLY A 1 186 ? 5.771 5.136 19.911 1.00 68.56 186 GLY A N 1
ATOM 1551 C CA . GLY A 1 186 ? 5.678 5.604 18.532 1.00 68.56 186 GLY A CA 1
ATOM 1552 C C . GLY A 1 186 ? 4.484 6.530 18.318 1.00 68.56 186 GLY A C 1
ATOM 1553 O O . GLY A 1 186 ? 3.405 6.097 17.919 1.00 68.56 186 GLY A O 1
ATOM 1554 N N . ARG A 1 187 ? 4.684 7.832 18.546 1.00 76.19 187 ARG A N 1
ATOM 1555 C CA . ARG A 1 187 ? 3.733 8.883 18.161 1.00 76.19 187 ARG A CA 1
ATOM 1556 C C . ARG A 1 187 ? 4.166 9.505 16.842 1.00 76.19 187 ARG A C 1
ATOM 1558 O O . ARG A 1 187 ? 4.927 10.468 16.821 1.00 76.19 187 ARG A O 1
ATOM 1565 N N . PHE A 1 188 ? 3.668 8.957 15.743 1.00 75.50 188 PHE A N 1
ATOM 1566 C CA . PHE A 1 188 ? 3.864 9.540 14.421 1.00 75.50 188 PHE A CA 1
ATOM 1567 C C . PHE A 1 188 ? 2.538 10.028 13.855 1.00 75.50 188 PHE A C 1
ATOM 1569 O O . PHE A 1 188 ? 1.540 9.302 13.865 1.00 75.50 188 PHE A O 1
ATOM 1576 N N . LEU A 1 189 ? 2.546 11.255 13.343 1.00 76.62 189 LEU A N 1
ATOM 1577 C CA . LEU A 1 189 ? 1.411 11.841 12.639 1.00 76.62 189 LEU A CA 1
ATOM 1578 C C . LEU A 1 189 ? 1.779 12.175 11.196 1.00 76.62 189 LEU A C 1
ATOM 1580 O O . LEU A 1 189 ? 1.024 11.822 10.289 1.00 76.62 189 LEU A O 1
ATOM 1584 N N . ASP A 1 190 ? 2.921 12.831 10.981 1.00 77.81 190 ASP A N 1
ATOM 1585 C CA . ASP A 1 190 ? 3.364 13.259 9.658 1.00 77.81 190 ASP A CA 1
ATOM 1586 C C . ASP A 1 190 ? 4.885 13.448 9.561 1.00 77.81 190 ASP A C 1
ATOM 1588 O O . ASP A 1 190 ? 5.567 13.570 10.580 1.00 77.81 190 ASP A O 1
ATOM 1592 N N . TRP A 1 191 ? 5.390 13.498 8.324 1.00 77.00 191 TRP A N 1
ATOM 1593 C CA . TRP A 1 191 ? 6.739 13.957 7.983 1.00 77.00 191 TRP A CA 1
ATOM 1594 C C . TRP A 1 191 ? 6.657 15.418 7.520 1.00 77.00 191 TRP A C 1
ATOM 1596 O O . TRP A 1 191 ? 6.438 15.678 6.333 1.00 77.00 191 TRP A O 1
ATOM 1606 N N . PRO A 1 192 ? 6.789 16.395 8.431 1.00 75.81 192 PRO A N 1
ATOM 1607 C CA . PRO A 1 192 ? 6.487 17.774 8.101 1.00 75.81 192 PRO A CA 1
ATOM 1608 C C . PRO A 1 192 ? 7.537 18.357 7.153 1.00 75.81 192 PRO A C 1
ATOM 1610 O O . PRO A 1 192 ? 8.740 18.170 7.320 1.00 75.81 192 PRO A O 1
ATOM 1613 N N . SER A 1 193 ? 7.068 19.114 6.161 1.00 69.75 193 SER A N 1
ATOM 1614 C CA . SER A 1 193 ? 7.938 19.834 5.216 1.00 69.75 193 SER A CA 1
ATOM 1615 C C . SER A 1 193 ? 8.521 21.130 5.800 1.00 69.75 193 SER A C 1
ATOM 1617 O O . SER A 1 193 ? 9.396 21.740 5.191 1.00 69.75 193 SER A O 1
ATOM 1619 N N . CYS A 1 194 ? 8.035 21.564 6.965 1.00 66.06 194 CYS A N 1
ATOM 1620 C CA . CYS A 1 194 ? 8.564 22.682 7.738 1.00 66.06 194 CYS A CA 1
ATOM 1621 C C . CYS A 1 194 ? 8.536 22.339 9.233 1.00 66.06 194 CYS A C 1
ATOM 1623 O O . CYS A 1 194 ? 7.565 21.768 9.727 1.00 66.06 194 CYS A O 1
ATOM 1625 N N . GLU A 1 195 ? 9.604 22.668 9.958 1.00 59.44 195 GLU A N 1
ATOM 1626 C CA . GLU A 1 195 ? 9.665 22.399 11.394 1.00 59.44 195 GLU A CA 1
ATOM 1627 C C . GLU A 1 195 ? 8.610 23.220 12.136 1.00 59.44 195 GLU A C 1
ATOM 1629 O O . GLU A 1 195 ? 8.514 24.440 11.984 1.00 59.44 195 GLU A O 1
ATOM 1634 N N . ASN A 1 196 ? 7.833 22.541 12.975 1.00 60.03 196 ASN A N 1
ATOM 1635 C CA . ASN A 1 196 ? 7.033 23.191 13.994 1.00 60.03 196 ASN A CA 1
ATOM 1636 C C . ASN A 1 196 ? 7.606 22.768 15.351 1.00 60.03 196 ASN A C 1
ATOM 1638 O O . ASN A 1 196 ? 7.436 21.602 15.717 1.00 60.03 196 ASN A O 1
ATOM 1642 N N . PRO A 1 197 ? 8.240 23.677 16.117 1.00 59.53 197 PRO A N 1
ATOM 1643 C CA . PRO A 1 197 ? 8.918 23.330 17.366 1.00 59.53 197 PRO A CA 1
ATOM 1644 C C . PRO A 1 197 ? 8.021 22.631 18.403 1.00 59.53 197 PRO A C 1
ATOM 1646 O O . PRO A 1 197 ? 8.534 22.032 19.343 1.00 59.53 197 PRO A O 1
ATOM 1649 N N . LEU A 1 198 ? 6.694 22.690 18.240 1.00 56.84 198 LEU A N 1
ATOM 1650 C CA . LEU A 1 198 ? 5.720 22.020 19.102 1.00 56.84 198 LEU A CA 1
ATOM 1651 C C . LEU A 1 198 ? 5.386 20.572 18.683 1.00 56.84 198 LEU A C 1
ATOM 1653 O O . LEU A 1 198 ? 4.804 19.848 19.487 1.00 56.84 198 LEU A O 1
ATOM 1657 N N . TYR A 1 199 ? 5.723 20.140 17.460 1.00 52.16 199 TYR A N 1
ATOM 1658 C CA . TYR A 1 199 ? 5.220 18.878 16.881 1.00 52.16 199 TYR A CA 1
ATOM 1659 C C . TYR A 1 199 ? 6.252 18.049 16.096 1.00 52.16 199 TYR A C 1
ATOM 1661 O O . TYR A 1 199 ? 5.965 16.902 15.756 1.00 52.16 199 TYR A O 1
ATOM 1669 N N . THR A 1 200 ? 7.454 18.564 15.820 1.00 47.44 200 THR A N 1
ATOM 1670 C CA . THR A 1 200 ? 8.543 17.770 15.225 1.00 47.44 200 THR A CA 1
ATOM 1671 C C . THR A 1 200 ? 9.345 17.035 16.297 1.00 47.44 200 THR A C 1
ATOM 1673 O O . THR A 1 200 ? 10.190 17.629 16.962 1.00 47.44 200 THR A O 1
ATOM 1676 N N . LYS A 1 201 ? 9.151 15.719 16.415 1.00 49.22 201 LYS A N 1
ATOM 1677 C CA . LYS A 1 201 ? 10.234 14.810 16.815 1.00 49.22 201 LYS A CA 1
ATOM 1678 C C . LYS A 1 201 ? 10.616 14.015 15.571 1.00 49.22 201 LYS A C 1
ATOM 1680 O O . LYS A 1 201 ? 9.877 13.132 15.146 1.00 49.22 201 LYS A O 1
ATOM 1685 N N . SER A 1 202 ? 11.719 14.402 14.936 1.00 41.53 202 SER A N 1
ATOM 1686 C CA . SER A 1 202 ? 12.299 13.635 13.839 1.00 41.53 202 SER A CA 1
ATOM 1687 C C . SER A 1 202 ? 12.782 12.291 14.383 1.00 41.53 202 SER A C 1
ATOM 1689 O O . SER A 1 202 ? 13.525 12.234 15.361 1.00 41.53 202 SER A O 1
ATOM 1691 N N . PHE A 1 203 ? 12.343 11.199 13.761 1.00 46.47 203 PHE A N 1
ATOM 1692 C CA . PHE A 1 203 ? 12.983 9.904 13.950 1.00 46.47 203 PHE A CA 1
ATOM 1693 C C . PHE A 1 203 ? 14.266 9.911 13.108 1.00 46.47 203 PHE A C 1
ATOM 1695 O O . PHE A 1 203 ? 14.201 9.835 11.878 1.00 46.47 203 PHE A O 1
ATOM 1702 N N . HIS A 1 204 ? 15.409 10.085 13.772 1.00 33.12 204 HIS A N 1
ATOM 1703 C CA . HIS A 1 204 ? 16.739 9.787 13.236 1.00 33.12 204 HIS A CA 1
ATOM 1704 C C . HIS A 1 204 ? 17.255 8.494 13.856 1.00 33.12 204 HIS A C 1
ATOM 1706 O O . HIS A 1 204 ? 17.058 8.321 15.080 1.00 33.12 204 HIS A O 1
#

Secondary structure (DSSP, 8-state):
-----PPPTT-------S--S--------TT-------------------------S-HHHHHHHHHHHHHHHHHBSSSB-S-SSS--S--HHHHHHHHHHHHHHT---THHHHHHHHHHHHS-TTS-SSSHHHHHHHHHHHHHHHHHH--HHHHHHHHHHHHHHHHHHHTTB-TTS-B---GGG-------SS--TTT-----

InterPro domains:
  IPR008928 Six-hairpin glycosidase superfamily [SSF48208] (46-189)
  IPR012341 Six-hairpin glycosidase-like superfamily [G3DSA:1.50.10.10] (48-203)
  IPR035396 Alpha-L-rhamnosidase, six-hairpin glycosidase domain [PF17389] (51-193)

Foldseek 3Di:
DDDDDDDDDVDDDDDDQFDDDDDDDDDPDPPDDDDDPDDDDDQDFPPAAFPAADDDPDVVVNVVLVVVLVQQRCQQDLARALHRHDDNALQQVSLLVSLVSCCRTGNDDVNNLVSLVVLPVVADPPADSQALVSNVSSLVSLVVVCVSNVPVVSSVVCVVVSVVNVVSQVVQQDPVRDGNDDPVRHDDDDDDPDDDVVDDDDDD

Sequence (204 aa):
RDFVISVPWLGVLEVGNSGFRFARIDLLDDSAELHLKEIRAISIFQDIPYKGSFRCNDERLNQIWQTGAYTVHLNMQDYIWDGIKRDRLVWIRDLHPEVMTVNTVFGYNEVIPKSLDLIRDSTPLPQWMTMCTYSLWWILIQRDWYLYQGNLDYLKEQKGHLCDLLQLIMTRIGEDGLEKFNDNEGRFLDWPSCENPLYTKSFH